Protein 2I0O (pdb70)

InterPro domains:
  IPR000222 PPM-type phosphatase, divalent cation binding [PS01032] (52-60)
  IPR001932 PPM-type phosphatase-like domain [PF00481] (24-104)
  IPR001932 PPM-type phosphatase-like domain [PF00481] (387-561)
  IPR001932 PPM-type phosphatase-like domain [PS51746] (23-577)
  IPR001932 PPM-type phosphatase-like domain [SM00332] (13-575)
  IPR001932 PPM-type phosphatase-like domain [cd00143] (385-577)
  IPR015655 Protein phosphatase 2C [PTHR13832] (20-574)
  IPR036457 PPM-type phosphatase-like domain superfamily [G3DSA:3.60.40.10] (1-154)
  IPR036457 PPM-type phosphatase-like domain superfamily [G3DSA:3.60.40.10] (328-578)
  IPR036457 PPM-type phosphatase-like domain superfamily [SSF81606] (3-108)
  IPR036457 PPM-type phosphatase-like domain superfamily [SSF81606] (387-578)

CATH classification: 3.60.40.10

Foldseek 3Di:
DCPPVVVDAAKDKDKDWDDDPWWIKIKIFMDGPPADQFKDKDWACPLDVQKTKIKIKGWQHFRLQRVVCRVPLSVQLCVDPVVVVVPNLVSVQCSLLVVLVCLPPPVNQVSSVVSRCVDRWLQQIWIWMWMWMGRNQKIKIWTFAAWWKWWCFQNFTDTQDDHDWCPDPVLVVLLVVQPWDADPVRAINPHHRIQETRGNCNQQPRPVDDQQSGSYHSRTDMDMDGDDDRTFKMKIWHPLQCVQDPRGRLSVLCVVAVVPPPGGNNVSLVVSNVVSPSIIMMMMGTD

B-factor: mean 28.48, std 9.43, range [5.89, 76.3]

Secondary structure (DSSP, 8-state):
--GGGTTPPPEEEEEEEEE-SSEEEEEEEEEESSSPP-EEEEEEEEEETTEEEEEEEE-SS-SHHHHHHHHHHHHHHHHSHHHHTT-HHHHHHHHHHHHHHHTTSHHHHHHHHHHH----TTTS-EEEEEEEEEETTEEEEEEESS-EEEEEETTEEEE------TTSHHHHHHHHHTT--B-TTS-BTTS-S-SB-EE-GGG---TTS-GGGSSSB-PPEEEEEE--TTEEEEEEE-HHHHTT--HHHHHHHHHHHHTSTT--HHHHHHHHHHHH--EEEEEEEE-

Organism: Anopheles gambiae (NCBI:txid7165)

Sequence (287 aa):
SLGAYLSEPLTTKDSSDESNEFLASGSSSMQGWRISQEDAHNCCILLNNFDDQCCSFFAVYDGHGGAEVAQYCSLHLPTTFLKTVEAYGRKEFEKALKEAFLGFDATLLQEKVIEEELKVLSGDAEPGKKDSGCTAVVALLHGKDLYVANAGDSRCVVCRNGKKALEMSFDHKKPEDTVEYQRIEKAGGRVTLDGRVNGGLNLLSRAIGDHGYKMNKSLPAEEQMISALPDIEEKITVGPEDEFMVLACDGIWNFMTSEQVVQFVQQERINKPGMKLSKKICEELFDHCLNMTAIIVQFKK

Structure (mmCIF, N/CA/C/O backbone):
data_2I0O
#
_entry.id   2I0O
#
_cell.length_a   64.109
_cell.length_b   84.572
_cell.length_c   108.279
_cell.angle_alpha   90.00
_cell.angle_beta   90.00
_cell.angle_gamma   90.00
#
_symmetry.space_group_name_H-M   'C 2 2 21'
#
loop_
_entity.id
_entity.type
_entity.pdbx_description
1 polymer 'Ser/Thr phosphatase'
2 non-polymer 'ZINC ION'
3 water water
#
loop_
_atom_site.group_PDB
_atom_site.id
_atom_site.type_symbol
_atom_site.label_atom_id
_atom_site.label_alt_id
_atom_site.label_comp_id
_atom_site.label_asym_id
_atom_site.label_entity_id
_atom_site.label_seq_id
_atom_site.pdbx_PDB_ins_code
_atom_site.Cartn_x
_atom_site.Cartn_y
_atom_site.Cartn_z
_atom_site.occupancy
_atom_site.B_iso_or_equiv
_atom_site.auth_seq_id
_atom_site.auth_comp_id
_atom_site.auth_asym_id
_atom_site.auth_atom_id
_atom_site.pdbx_PDB_model_num
ATOM 1 N N . SER A 1 1 ? -21.933 -60.481 16.507 1.00 30.49 0 SER A N 1
ATOM 2 C CA . SER A 1 1 ? -21.838 -59.342 15.626 1.00 25.81 0 SER A CA 1
ATOM 3 C C . SER A 1 1 ? -22.305 -58.052 16.265 1.00 28.16 0 SER A C 1
ATOM 4 O O . SER A 1 1 ? -23.444 -57.719 15.993 1.00 28.18 0 SER A O 1
ATOM 7 N N . LEU A 1 2 ? -21.522 -57.326 17.067 1.00 28.85 1 LEU A N 1
ATOM 8 C CA . LEU A 1 2 ? -21.992 -55.997 17.586 1.00 32.15 1 LEU A CA 1
ATOM 9 C C . LEU A 1 2 ? -21.241 -54.804 16.952 1.00 34.16 1 LEU A C 1
ATOM 10 O O . LEU A 1 2 ? -21.805 -53.707 16.787 1.00 35.00 1 LEU A O 1
ATOM 15 N N . GLY A 1 3 ? -19.960 -55.011 16.631 1.00 35.88 2 GLY A N 1
ATOM 16 C CA . GLY A 1 3 ? -19.105 -53.953 16.074 1.00 36.92 2 GLY A CA 1
ATOM 17 C C . GLY A 1 3 ? -19.135 -52.655 16.861 1.00 37.93 2 GLY A C 1
ATOM 18 O O . GLY A 1 3 ? -19.297 -52.644 18.087 1.00 38.49 2 GLY A O 1
ATOM 19 N N . ALA A 1 4 ? -19.007 -51.541 16.145 1.00 38.02 3 ALA A N 1
ATOM 20 C CA . ALA A 1 4 ? -18.934 -50.213 16.772 1.00 38.03 3 ALA A CA 1
ATOM 21 C C . ALA A 1 4 ? -20.230 -49.758 17.453 1.00 38.48 3 ALA A C 1
ATOM 22 O O . ALA A 1 4 ? -20.215 -48.787 18.241 1.00 37.77 3 ALA A O 1
ATOM 24 N N . TYR A 1 5 ? -21.340 -50.448 17.144 1.00 39.62 4 TYR A N 1
ATOM 25 C CA . TYR A 1 5 ? -22.665 -50.069 17.654 1.00 40.54 4 TYR A CA 1
ATOM 26 C C . TYR A 1 5 ? -22.665 -50.046 19.175 1.00 41.02 4 TYR A C 1
ATOM 27 O O . TYR A 1 5 ? -23.319 -49.207 19.820 1.00 40.62 4 TYR A O 1
ATOM 36 N N . LEU A 1 6 ? -21.930 -50.989 19.749 1.00 41.19 5 LEU A N 1
ATOM 37 C CA . LEU A 1 6 ? -21.924 -51.140 21.167 1.00 41.64 5 LEU A CA 1
ATOM 38 C C . LEU A 1 6 ? -21.529 -49.833 21.830 1.00 42.17 5 LEU A C 1
ATOM 39 O O . LEU A 1 6 ? -22.254 -49.357 22.691 1.00 43.52 5 LEU A O 1
ATOM 44 N N . SER A 1 7 ? -20.408 -49.245 21.417 1.00 43.06 6 SER A N 1
ATOM 45 C CA . SER A 1 7 ? -19.814 -48.088 22.106 1.00 43.37 6 SER A CA 1
ATOM 46 C C . SER A 1 7 ? -20.505 -46.760 21.815 1.00 43.09 6 SER A C 1
ATOM 47 O O . SER A 1 7 ? -20.206 -45.746 22.449 1.00 43.43 6 SER A O 1
ATOM 50 N N . GLU A 1 8 ? -21.408 -46.763 20.840 1.00 42.49 7 GLU A N 1
ATOM 51 C CA . GLU A 1 8 ? -22.080 -45.549 20.388 1.00 41.72 7 GLU A CA 1
ATOM 52 C C . GLU A 1 8 ? -23.108 -45.120 21.457 1.00 41.07 7 GLU A C 1
ATOM 53 O O . GLU A 1 8 ? -23.956 -45.924 21.841 1.00 41.23 7 GLU A O 1
ATOM 59 N N . PRO A 1 9 ? -23.021 -43.867 21.956 1.00 39.94 8 PRO A N 1
ATOM 60 C CA . PRO A 1 9 ? -23.976 -43.466 23.002 1.00 38.64 8 PRO A CA 1
ATOM 61 C C . PRO A 1 9 ? -25.400 -43.244 22.497 1.00 36.37 8 PRO A C 1
ATOM 62 O O . PRO A 1 9 ? -25.638 -43.147 21.279 1.00 36.72 8 PRO A O 1
ATOM 66 N N . LEU A 1 10 ? -26.336 -43.222 23.447 1.00 33.52 9 LEU A N 1
ATOM 67 C CA . LEU A 1 10 ? -27.734 -42.887 23.199 1.00 29.94 9 LEU A CA 1
ATOM 68 C C . LEU A 1 10 ? -27.818 -41.466 22.671 1.00 28.16 9 LEU A C 1
ATOM 69 O O . LEU A 1 10 ? -27.374 -40.510 23.322 1.00 26.11 9 LEU A O 1
ATOM 74 N N . THR A 1 11 ? -28.376 -41.320 21.478 1.00 26.50 10 THR A N 1
ATOM 75 C CA . THR A 1 11 ? -28.555 -39.976 20.945 1.00 25.58 10 THR A CA 1
ATOM 76 C C . THR A 1 11 ? -29.959 -39.793 20.434 1.00 25.51 10 THR A C 1
ATOM 77 O O . THR A 1 11 ? -30.720 -40.749 20.275 1.00 24.66 10 THR A O 1
ATOM 81 N N . THR A 1 12 ? -30.287 -38.541 20.138 1.00 25.51 11 THR A N 1
ATOM 82 C CA . THR A 1 12 ? -31.570 -38.235 19.535 1.00 26.94 11 THR A CA 1
ATOM 83 C C . THR A 1 12 ? -31.345 -37.142 18.507 1.00 25.88 11 THR A C 1
ATOM 84 O O . THR A 1 12 ? -30.371 -36.396 18.620 1.00 26.36 11 THR A O 1
ATOM 88 N N . LYS A 1 13 ? -32.209 -37.097 17.490 1.00 26.84 12 LYS A N 1
ATOM 89 C CA . LYS A 1 13 ? -32.089 -36.074 16.430 1.00 27.54 12 LYS A CA 1
ATOM 90 C C . LYS A 1 13 ? -33.276 -35.142 16.483 1.00 26.74 12 LYS A C 1
ATOM 91 O O . LYS A 1 13 ? -34.406 -35.574 16.368 1.00 25.79 12 LYS A O 1
ATOM 97 N N . ASP A 1 14 ? -32.981 -33.859 16.652 1.00 26.54 13 ASP A N 1
ATOM 98 C CA . ASP A 1 14 ? -34.002 -32.824 16.717 1.00 27.07 13 ASP A CA 1
ATOM 99 C C . ASP A 1 14 ? -34.012 -32.078 15.386 1.00 25.96 13 ASP A C 1
ATOM 100 O O . ASP A 1 14 ? -33.052 -31.368 15.087 1.00 25.67 13 ASP A O 1
ATOM 105 N N . SER A 1 15 ? -35.075 -32.270 14.594 1.00 25.89 14 SER A N 1
ATOM 106 C CA . SER A 1 15 ? -35.101 -31.803 13.208 1.00 25.69 14 SER A CA 1
ATOM 107 C C . SER A 1 15 ? -36.255 -30.860 12.926 1.00 26.06 14 SER A C 1
ATOM 108 O O . SER A 1 15 ? -37.313 -30.912 13.592 1.00 25.63 14 SER A O 1
ATOM 111 N N . SER A 1 16 ? -36.065 -30.013 11.922 1.00 25.90 15 SER A N 1
ATOM 112 C CA . SER A 1 16 ? -37.093 -29.043 11.557 1.00 27.35 15 SER A CA 1
ATOM 113 C C . SER A 1 16 ? -36.969 -28.673 10.091 1.00 27.08 15 SER A C 1
ATOM 114 O O . SER A 1 16 ? -35.876 -28.706 9.546 1.00 26.98 15 SER A O 1
ATOM 117 N N . ASP A 1 17 ? -38.095 -28.318 9.470 1.00 27.92 16 ASP A N 1
ATOM 118 C CA . ASP A 1 17 ? -38.142 -27.815 8.091 1.00 27.71 16 ASP A CA 1
ATOM 119 C C . ASP A 1 17 ? -39.079 -26.611 7.979 1.00 27.79 16 ASP A C 1
ATOM 120 O O . ASP A 1 17 ? -40.190 -26.620 8.541 1.00 28.11 16 ASP A O 1
ATOM 125 N N . GLU A 1 18 ? -38.648 -25.577 7.265 1.00 27.14 17 GLU A N 1
ATOM 126 C CA . GLU A 1 18 ? -39.511 -24.414 7.001 1.00 29.13 17 GLU A CA 1
ATOM 127 C C . GLU A 1 18 ? -39.245 -23.912 5.598 1.00 29.54 17 GLU A C 1
ATOM 128 O O . GLU A 1 18 ? -38.165 -24.163 5.040 1.00 30.06 17 GLU A O 1
ATOM 134 N N . SER A 1 19 ? -40.198 -23.158 5.055 1.00 28.75 18 SER A N 1
ATOM 135 C CA . SER A 1 19 ? -40.029 -22.512 3.755 1.00 28.72 18 SER A CA 1
ATOM 136 C C . SER A 1 19 ? -40.745 -21.174 3.689 1.00 28.92 18 SER A C 1
ATOM 137 O O . SER A 1 19 ? -41.722 -20.923 4.412 1.00 29.11 18 SER A O 1
ATOM 140 N N . ASN A 1 20 ? -40.247 -20.311 2.825 1.00 28.30 19 ASN A N 1
ATOM 141 C CA . ASN A 1 20 ? -41.030 -19.176 2.413 0.50 27.77 19 ASN A CA 1
ATOM 142 C C . ASN A 1 20 ? -41.092 -19.171 0.898 1.00 28.42 19 ASN A C 1
ATOM 143 O O . ASN A 1 20 ? -40.907 -20.221 0.259 1.00 29.49 19 ASN A O 1
ATOM 148 N N . GLU A 1 21 ? -41.390 -18.023 0.310 1.00 28.55 20 GLU A N 1
ATOM 149 C CA . GLU A 1 21 ? -41.521 -17.944 -1.123 1.00 28.68 20 GLU A CA 1
ATOM 150 C C . GLU A 1 21 ? -40.164 -17.891 -1.838 1.00 28.51 20 GLU A C 1
ATOM 151 O O . GLU A 1 21 ? -40.120 -18.080 -3.036 1.00 28.53 20 GLU A O 1
ATOM 157 N N . PHE A 1 22 ? -39.079 -17.654 -1.093 1.00 28.38 21 PHE A N 1
ATOM 158 C CA . PHE A 1 22 ? -37.722 -17.421 -1.628 1.00 28.68 21 PHE A CA 1
ATOM 159 C C . PHE A 1 22 ? -36.744 -18.562 -1.336 1.00 28.13 21 PHE A C 1
ATOM 160 O O . PHE A 1 22 ? -35.719 -18.692 -2.008 1.00 28.09 21 PHE A O 1
ATOM 168 N N . LEU A 1 23 ? -37.024 -19.357 -0.315 1.00 26.60 22 LEU A N 1
ATOM 169 C CA . LEU A 1 23 ? -36.100 -20.441 0.056 1.00 26.28 22 LEU A CA 1
ATOM 170 C C . LEU A 1 23 ? -36.792 -21.524 0.883 1.00 24.94 22 LEU A C 1
ATOM 171 O O . LEU A 1 23 ? -37.936 -21.334 1.347 1.00 23.79 22 LEU A O 1
ATOM 176 N N . ALA A 1 24 ? -36.114 -22.663 1.030 1.00 22.52 23 ALA A N 1
ATOM 177 C CA . ALA A 1 24 ? -36.560 -23.725 1.937 1.00 22.31 23 ALA A CA 1
ATOM 178 C C . ALA A 1 24 ? -35.368 -24.103 2.789 1.00 22.95 23 ALA A C 1
ATOM 179 O O . ALA A 1 24 ? -34.224 -24.048 2.324 1.00 23.44 23 ALA A O 1
ATOM 181 N N . SER A 1 25 ? -35.632 -24.457 4.046 1.00 22.94 24 SER A N 1
ATOM 182 C CA . SER A 1 25 ? -34.546 -24.860 4.926 1.00 23.97 24 SER A CA 1
ATOM 183 C C . SER A 1 25 ? -34.911 -26.106 5.701 1.00 24.39 24 SER A C 1
ATOM 184 O O . SER A 1 25 ? -36.083 -26.376 5.953 1.00 24.96 24 SER A O 1
ATOM 187 N N . GLY A 1 26 ? -33.887 -26.847 6.101 1.00 24.98 25 GLY A N 1
ATOM 188 C CA . GLY A 1 26 ? -34.048 -27.937 7.037 1.00 23.99 25 GLY A CA 1
ATOM 189 C C . GLY A 1 26 ? -32.826 -27.919 7.933 1.00 25.16 25 GLY A C 1
ATOM 190 O O . GLY A 1 26 ? -31.709 -27.528 7.509 1.00 25.06 25 GLY A O 1
ATOM 191 N N . SER A 1 27 ? -3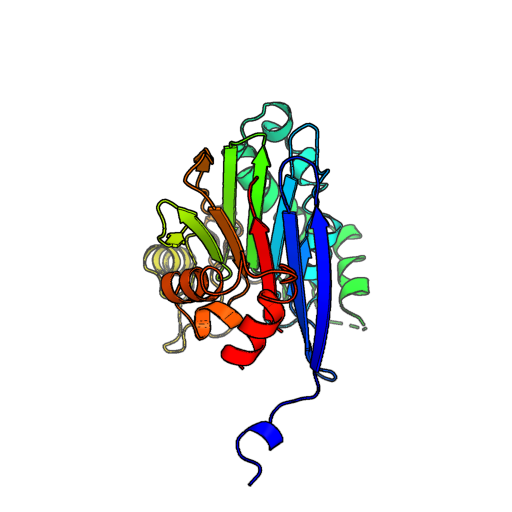3.028 -28.361 9.158 1.00 24.69 26 SER A N 1
ATOM 192 C CA . SER A 1 27 ? -31.938 -28.490 10.103 1.00 24.62 26 SER A CA 1
ATOM 193 C C . SER A 1 27 ? -32.092 -29.749 10.939 1.00 25.11 26 SER A C 1
ATOM 194 O O . SER A 1 27 ? -33.192 -30.276 11.081 1.00 25.10 26 SER A O 1
ATOM 197 N N . SER A 1 28 ? -30.974 -30.252 11.466 1.00 24.81 27 SER A N 1
ATOM 198 C CA . SER A 1 28 ? -31.045 -31.291 12.477 1.00 25.37 27 SER A CA 1
ATOM 199 C C . SER A 1 28 ? -29.913 -31.043 13.461 1.00 27.16 27 SER A C 1
ATOM 200 O O . SER A 1 28 ? -28.847 -30.516 13.100 1.00 26.16 27 SER A O 1
ATOM 203 N N . SER A 1 29 ? -30.171 -31.382 14.715 1.00 27.02 28 SER A N 1
ATOM 204 C CA . SER A 1 29 ? -29.101 -31.383 15.671 1.00 28.94 28 SER A CA 1
ATOM 205 C C . SER A 1 29 ? -29.221 -32.657 16.467 1.00 29.44 28 SER A C 1
ATOM 206 O O . SER A 1 29 ? -30.325 -33.065 16.863 1.00 29.27 28 SER A O 1
ATOM 209 N N . MET A 1 30 ? -28.081 -33.296 16.648 1.00 30.77 29 MET A N 1
ATOM 210 C CA . MET A 1 30 ? -27.994 -34.566 17.339 1.00 32.98 29 MET A CA 1
ATOM 211 C C . MET A 1 30 ? -27.338 -34.238 18.675 1.00 33.73 29 MET A C 1
ATOM 212 O O . MET A 1 30 ? -26.411 -33.422 18.729 1.00 34.28 29 MET A O 1
ATOM 217 N N . GLN A 1 31 ? -27.852 -34.812 19.755 1.00 34.93 30 GLN A N 1
ATOM 218 C CA . GLN A 1 31 ? -27.272 -34.634 21.080 1.00 37.62 30 GLN A CA 1
ATOM 219 C C . GLN A 1 31 ? -27.207 -36.023 21.732 1.00 37.66 30 GLN A C 1
ATOM 220 O O . GLN A 1 31 ? -28.099 -36.854 21.518 1.00 37.61 30 GLN A O 1
ATOM 226 N N . GLY A 1 32 ? -26.147 -36.270 22.503 1.00 38.59 31 GLY A N 1
ATOM 227 C CA . GLY A 1 32 ? -26.053 -37.491 23.317 1.00 39.77 31 GLY A CA 1
ATOM 228 C C . GLY A 1 32 ? -26.891 -37.350 24.581 1.00 40.77 31 GLY A C 1
ATOM 229 O O . GLY A 1 32 ? -27.061 -36.245 25.099 1.00 40.58 31 GLY A O 1
ATOM 230 N N . TRP A 1 33 ? -27.408 -38.472 25.081 1.00 42.17 32 TRP A N 1
ATOM 231 C CA . TRP A 1 33 ? -28.271 -38.471 26.271 1.00 43.46 32 TRP A CA 1
ATOM 232 C C . TRP A 1 33 ? -27.588 -38.048 27.576 1.00 44.31 32 TRP A C 1
ATOM 233 O O . TRP A 1 33 ? -28.226 -37.411 28.422 1.00 45.05 32 TRP A O 1
ATOM 244 N N . ARG A 1 34 ? -26.325 -38.410 27.775 1.00 44.99 33 ARG A N 1
ATOM 245 C CA . ARG A 1 34 ? -25.694 -38.044 29.047 1.00 46.12 33 ARG A CA 1
ATOM 246 C C . ARG A 1 34 ? -24.555 -37.030 28.980 1.00 46.44 33 ARG A C 1
ATOM 247 O O . ARG A 1 34 ? -24.140 -36.508 30.026 1.00 46.50 33 ARG A O 1
ATOM 255 N N . ILE A 1 35 ? -24.070 -36.727 27.773 1.00 46.53 34 ILE A N 1
ATOM 256 C CA . ILE A 1 35 ? -23.122 -35.621 27.622 1.00 46.64 34 ILE A CA 1
ATOM 257 C C . ILE A 1 35 ? -23.843 -34.350 27.185 1.00 46.17 34 ILE A C 1
ATOM 258 O O . ILE A 1 35 ? -24.755 -34.394 26.347 1.00 46.08 34 ILE A O 1
ATOM 263 N N . SER A 1 36 ? -23.439 -33.233 27.787 1.00 45.30 35 SER A N 1
ATOM 264 C CA . SER A 1 36 ? -24.093 -31.953 27.576 1.00 44.70 35 SER A CA 1
ATOM 265 C C . SER A 1 36 ? -24.053 -31.525 26.118 1.00 43.77 35 SER A C 1
ATOM 266 O O . SER A 1 36 ? -23.125 -31.855 25.377 1.00 43.46 35 SER A O 1
ATOM 269 N N . GLN A 1 37 ? -25.088 -30.781 25.734 1.00 42.53 36 GLN A N 1
ATOM 270 C CA . GLN A 1 37 ? -25.143 -30.079 24.487 1.00 40.96 36 GLN A CA 1
ATOM 271 C C . GLN A 1 37 ? -23.887 -29.206 24.421 1.00 38.23 36 GLN A C 1
ATOM 272 O O . GLN A 1 37 ? -23.285 -28.841 25.462 1.00 38.29 36 GLN A O 1
ATOM 278 N N . GLU A 1 38 ? -23.435 -28.946 23.209 1.00 33.37 37 GLU A N 1
ATOM 279 C CA . GLU A 1 38 ? -22.359 -28.003 23.011 1.00 30.91 37 GLU A CA 1
ATOM 280 C C . GLU A 1 38 ? -22.808 -27.030 21.939 1.00 27.60 37 GLU A C 1
ATOM 281 O O . GLU A 1 38 ? -22.384 -25.890 21.954 1.00 28.21 37 GLU A O 1
ATOM 287 N N . ASP A 1 39 ? -23.672 -27.483 21.028 1.00 24.95 38 ASP A N 1
ATOM 288 C CA . ASP A 1 39 ? -24.065 -26.653 19.876 1.00 25.00 38 ASP A CA 1
ATOM 289 C C . ASP A 1 39 ? -25.371 -25.868 20.071 1.00 22.77 38 ASP A C 1
ATOM 290 O O . ASP A 1 39 ? -26.250 -26.244 20.867 1.00 23.48 38 ASP A O 1
ATOM 295 N N . ALA A 1 40 ? -25.504 -24.784 19.309 1.00 22.51 39 ALA A N 1
ATOM 296 C CA . ALA A 1 40 ? -26.810 -24.154 19.113 1.00 21.85 39 ALA A CA 1
ATOM 297 C C . ALA A 1 40 ? -26.900 -23.671 17.677 1.00 22.04 39 ALA A C 1
ATOM 298 O O . ALA A 1 40 ? -25.916 -23.696 16.934 1.00 22.23 39 ALA A O 1
ATOM 300 N N . HIS A 1 41 ? -28.076 -23.268 17.250 1.00 21.93 40 HIS A N 1
ATOM 301 C CA . HIS A 1 41 ? -28.169 -22.681 15.921 1.00 22.42 40 HIS A CA 1
ATOM 302 C C . HIS A 1 41 ? -29.305 -21.681 15.814 1.00 22.44 40 HIS A C 1
ATOM 303 O O . HIS A 1 41 ? -30.165 -21.604 16.719 1.00 23.35 40 HIS A O 1
ATOM 310 N N . ASN A 1 42 ? -29.306 -20.932 14.713 1.00 22.07 41 ASN A N 1
ATOM 311 C CA . ASN A 1 42 ? -30.461 -20.108 14.316 1.00 23.60 41 ASN A CA 1
ATOM 312 C C . ASN A 1 42 ? -30.903 -20.446 12.910 1.00 23.57 41 ASN A C 1
ATOM 313 O O . ASN A 1 42 ? -30.100 -20.795 12.058 1.00 22.15 41 ASN A O 1
ATOM 318 N N . CYS A 1 43 ? -32.219 -20.325 12.697 1.00 25.31 42 CYS A N 1
ATOM 319 C CA A CYS A 1 43 ? -32.836 -20.458 11.378 0.50 26.14 42 CYS A CA 1
ATOM 320 C CA B CYS A 1 43 ? -32.792 -20.444 11.397 0.50 25.81 42 CYS A CA 1
ATOM 321 C C . CYS A 1 43 ? -33.984 -19.492 11.407 1.00 25.94 42 CYS A C 1
ATOM 322 O O . CYS A 1 43 ? -35.044 -19.821 11.946 1.00 26.71 42 CYS A O 1
ATOM 327 N N . ILE A 1 44 ? -33.778 -18.285 10.861 1.00 24.33 43 ILE A N 1
ATOM 328 C CA . ILE A 1 44 ? -34.765 -17.259 10.953 1.00 23.77 43 ILE A CA 1
ATOM 329 C C . ILE A 1 44 ? -35.065 -16.800 9.530 1.00 23.90 43 ILE A C 1
ATOM 330 O O . ILE A 1 44 ? -34.316 -15.997 8.959 1.00 24.33 43 ILE A O 1
ATOM 335 N N . LEU A 1 45 ? -36.142 -17.330 8.962 1.00 23.04 44 LEU A N 1
ATOM 336 C CA A LEU A 1 45 ? -36.527 -16.999 7.593 0.50 23.73 44 LEU A CA 1
ATOM 337 C CA B LEU A 1 45 ? -36.482 -17.004 7.592 0.50 23.66 44 LEU A CA 1
ATOM 338 C C . LEU A 1 45 ? -36.991 -15.555 7.437 1.00 24.28 44 LEU A C 1
ATOM 339 O O . LEU A 1 45 ? -36.689 -14.915 6.425 1.00 24.28 44 LEU A O 1
ATOM 348 N N . ASN A 1 46 ? -37.744 -15.069 8.436 1.00 24.67 45 ASN A N 1
ATOM 349 C CA A ASN A 1 46 ? -38.271 -13.712 8.493 0.50 24.76 45 ASN A CA 1
ATOM 350 C CA B ASN A 1 46 ? -38.250 -13.691 8.467 0.50 24.88 45 ASN A CA 1
ATOM 351 C C . ASN A 1 46 ? -37.412 -12.838 9.412 1.00 24.16 45 ASN A C 1
ATOM 352 O O . ASN A 1 46 ? -37.904 -12.252 10.370 1.00 24.71 45 ASN A O 1
ATOM 361 N N . PHE A 1 47 ? -36.122 -12.764 9.157 1.00 23.82 46 PHE A N 1
ATOM 362 C CA . PHE A 1 47 ? -35.269 -11.990 10.026 1.00 23.51 46 PHE A CA 1
ATOM 363 C C . PHE A 1 47 ? -35.523 -10.501 9.950 1.00 25.65 46 PHE A C 1
ATOM 364 O O . PHE A 1 47 ? -35.633 -9.834 10.989 1.00 25.18 46 PHE A O 1
ATOM 372 N N . ASP A 1 48 ? -35.591 -9.988 8.725 1.00 26.04 47 ASP A N 1
ATOM 373 C CA . ASP A 1 48 ? -35.935 -8.592 8.445 1.00 27.92 47 ASP A CA 1
ATOM 374 C C . ASP A 1 48 ? -36.620 -8.534 7.085 1.00 27.87 47 ASP A C 1
ATOM 375 O O . ASP A 1 48 ? -36.839 -9.573 6.442 1.00 28.39 47 ASP A O 1
ATOM 380 N N . ASP A 1 49 ? -36.967 -7.332 6.629 1.00 28.33 48 ASP A N 1
ATOM 381 C CA . ASP A 1 49 ? -37.522 -7.152 5.274 1.00 29.83 48 ASP A CA 1
ATOM 382 C C . ASP A 1 49 ? -36.509 -7.667 4.227 1.00 29.30 48 ASP A C 1
ATOM 383 O O . ASP A 1 49 ? -35.363 -7.201 4.195 1.00 29.74 48 ASP A O 1
ATOM 388 N N . GLN A 1 50 ? -36.904 -8.659 3.428 1.00 27.28 49 GLN A N 1
ATOM 389 C CA . GLN A 1 50 ? -36.041 -9.288 2.387 1.00 26.89 49 GLN A CA 1
ATOM 390 C C . GLN A 1 50 ? -34.808 -10.015 2.950 1.00 25.84 49 GLN A C 1
ATOM 391 O O . GLN A 1 50 ? -33.947 -10.426 2.168 1.00 26.59 49 GLN A O 1
ATOM 397 N N . CYS A 1 51 ? -34.761 -10.215 4.272 1.00 25.33 50 CYS A N 1
ATOM 398 C CA A CYS A 1 51 ? -33.572 -10.774 4.941 0.50 23.46 50 CYS A CA 1
ATOM 399 C CA B CYS A 1 51 ? -33.590 -10.762 4.941 0.50 24.31 50 CYS A CA 1
ATOM 400 C C . CYS A 1 51 ? -33.856 -12.090 5.686 1.00 23.73 50 CYS A C 1
ATOM 401 O O . CYS A 1 51 ? -34.912 -12.267 6.315 1.00 23.18 50 CYS A O 1
ATOM 406 N N . SER A 1 52 ? -32.920 -13.029 5.605 1.00 21.56 51 SER A N 1
ATOM 407 C CA . SER A 1 52 ? -32.984 -14.270 6.418 1.00 20.79 51 SER A CA 1
ATOM 408 C C . SER A 1 52 ? -31.669 -14.467 7.142 1.00 21.54 51 SER A C 1
ATOM 409 O O . SER A 1 52 ? -30.626 -14.000 6.674 1.00 21.20 51 SER A O 1
ATOM 412 N N . PHE A 1 53 ? -31.687 -15.227 8.241 1.00 20.59 52 PHE A N 1
ATOM 413 C CA . PHE A 1 53 ? -30.499 -15.360 9.085 1.00 21.35 52 PHE A CA 1
ATOM 414 C C . PHE A 1 53 ? -30.346 -16.814 9.518 1.00 21.34 52 PHE A C 1
ATOM 415 O O . PHE A 1 53 ? -31.289 -17.423 10.021 1.00 21.00 52 PHE A O 1
ATOM 423 N N . PHE A 1 54 ? -29.153 -17.368 9.289 1.00 20.82 53 PHE A N 1
ATOM 424 C CA . PHE A 1 54 ? -28.837 -18.751 9.676 1.00 20.69 53 PHE A CA 1
ATOM 425 C C . PHE A 1 54 ? -27.505 -18.797 10.368 1.00 21.06 53 PHE A C 1
ATOM 426 O O . PHE A 1 54 ? -26.610 -18.079 9.997 1.00 21.59 53 PHE A O 1
ATOM 434 N N . ALA A 1 55 ? -27.365 -19.694 11.346 1.00 19.88 54 ALA A N 1
ATOM 435 C CA . ALA A 1 55 ? -26.100 -19.702 12.111 1.00 19.49 54 ALA A CA 1
ATOM 436 C C . ALA A 1 55 ? -25.906 -21.005 12.825 1.00 21.06 54 ALA A C 1
ATOM 437 O O . ALA A 1 55 ? -26.876 -21.658 13.237 1.00 21.37 54 ALA A O 1
ATOM 439 N N . VAL A 1 56 ? -24.632 -21.360 12.994 1.00 20.42 55 VAL A N 1
ATOM 440 C CA . VAL A 1 56 ? -24.264 -22.515 13.842 1.00 21.29 55 VAL A CA 1
ATOM 441 C C . VAL A 1 56 ? -23.188 -22.076 14.850 1.00 20.36 55 VAL A C 1
ATOM 442 O O . VAL A 1 56 ? -22.192 -21.478 14.472 1.00 20.80 55 VAL A O 1
ATOM 446 N N . TYR A 1 57 ? -23.423 -22.398 16.116 1.00 22.50 56 TYR A N 1
ATOM 447 C CA . TYR A 1 57 ? -22.511 -22.062 17.228 1.00 20.92 56 TYR A CA 1
ATOM 448 C C . TYR A 1 57 ? -22.073 -23.344 17.911 1.00 21.20 56 TYR A C 1
ATOM 449 O O . TYR A 1 57 ? -22.884 -24.275 18.154 1.00 21.02 56 TYR A O 1
ATOM 458 N N . ASP A 1 58 ? -20.807 -23.395 18.289 1.00 20.37 57 ASP A N 1
ATOM 459 C CA . ASP A 1 58 ? -20.293 -24.644 18.771 1.00 21.00 57 ASP A CA 1
ATOM 460 C C . ASP A 1 58 ? -19.470 -24.373 20.019 1.00 20.77 57 ASP A C 1
ATOM 461 O O . ASP A 1 58 ? -18.355 -23.855 19.957 1.00 20.04 57 ASP A O 1
ATOM 466 N N . GLY A 1 59 ? -20.045 -24.709 21.176 1.00 21.55 58 GLY A N 1
ATOM 467 C CA . GLY A 1 59 ? -19.372 -24.437 22.464 1.00 20.85 58 GLY A CA 1
ATOM 468 C C . GLY A 1 59 ? -18.068 -25.165 22.822 1.00 22.44 58 GLY A C 1
ATOM 469 O O . GLY A 1 59 ? -17.388 -24.742 23.734 1.00 22.42 58 GLY A O 1
ATOM 470 N N . HIS A 1 60 ? -17.714 -26.265 22.129 1.00 21.72 59 HIS A N 1
ATOM 471 C CA . HIS A 1 60 ? -16.466 -26.973 22.385 1.00 23.95 59 HIS A CA 1
ATOM 472 C C . HIS A 1 60 ? -16.314 -27.257 23.870 1.00 25.08 59 HIS A C 1
ATOM 473 O O . HIS A 1 60 ? -15.284 -26.958 24.490 1.00 23.81 59 HIS A O 1
ATOM 480 N N . GLY A 1 61 ? -17.369 -27.826 24.435 1.00 26.36 60 GLY A N 1
ATOM 481 C CA . GLY A 1 61 ? -17.442 -28.010 25.896 1.00 28.16 60 GLY A CA 1
ATOM 482 C C . GLY A 1 61 ? -18.768 -27.439 26.337 1.00 28.61 60 GLY A C 1
ATOM 483 O O . GLY A 1 61 ? -19.807 -27.868 25.834 1.00 32.13 60 GLY A O 1
ATOM 484 N N . GLY A 1 62 ? -18.751 -26.475 27.249 1.00 28.82 61 GLY A N 1
ATOM 485 C CA . GLY A 1 62 ? -19.981 -25.898 27.791 1.00 27.27 61 GLY A CA 1
ATOM 486 C C . GLY A 1 62 ? -20.907 -25.303 26.750 1.00 26.22 61 GLY A C 1
ATOM 487 O O . GLY A 1 62 ? -20.455 -24.805 25.712 1.00 27.95 61 GLY A O 1
ATOM 488 N N . ALA A 1 63 ? -22.216 -25.348 27.002 1.00 24.92 62 ALA A N 1
ATOM 489 C CA . ALA A 1 63 ? -23.149 -24.823 25.995 1.00 23.72 62 ALA A CA 1
ATOM 490 C C . ALA A 1 63 ? -23.575 -23.386 26.157 1.00 21.19 62 ALA A C 1
ATOM 491 O O . ALA A 1 63 ? -24.165 -22.868 25.234 1.00 22.23 62 ALA A O 1
ATOM 493 N N . GLU A 1 64 ? -23.270 -22.724 27.282 1.00 19.25 63 GLU A N 1
ATOM 494 C CA . GLU A 1 64 ? -23.942 -21.463 27.599 1.00 19.27 63 GLU A CA 1
ATOM 495 C C . GLU A 1 64 ? -23.682 -20.344 26.612 1.00 18.88 63 GLU A C 1
ATOM 496 O O . GLU A 1 64 ? -24.603 -19.581 26.295 1.00 19.74 63 GLU A O 1
ATOM 502 N N . VAL A 1 65 ? -22.450 -20.215 26.129 1.00 17.84 64 VAL A N 1
ATOM 503 C CA . VAL A 1 65 ? -22.196 -19.069 25.179 1.00 19.82 64 VAL A CA 1
ATOM 504 C C . VAL A 1 65 ? -22.829 -19.377 23.828 1.00 19.79 64 VAL A C 1
ATOM 505 O O . VAL A 1 65 ? -23.392 -18.470 23.173 1.00 20.45 64 VAL A O 1
ATOM 509 N N . ALA A 1 66 ? -22.726 -20.640 23.389 1.00 19.36 65 ALA A N 1
ATOM 510 C CA . ALA A 1 66 ? -23.481 -21.057 22.191 1.00 20.13 65 ALA A CA 1
ATOM 511 C C . ALA A 1 66 ? -24.972 -20.735 22.281 1.00 20.51 65 ALA A C 1
ATOM 512 O O . ALA A 1 66 ? -25.539 -20.145 21.352 1.00 20.20 65 ALA A O 1
ATOM 514 N N . GLN A 1 67 ? -25.578 -21.181 23.364 1.00 20.24 66 GLN A N 1
ATOM 515 C CA . GLN A 1 67 ? -27.003 -20.912 23.603 1.00 20.96 66 GLN A CA 1
ATOM 516 C C . GLN A 1 67 ? -27.233 -19.381 23.580 1.00 19.82 66 GLN A C 1
ATOM 517 O O . GLN A 1 67 ? -28.169 -18.888 22.912 1.00 20.17 66 GLN A O 1
ATOM 523 N N . TYR A 1 68 ? -26.409 -18.630 24.319 1.00 20.12 67 TYR A N 1
ATOM 524 C CA . TYR A 1 68 ? -26.627 -17.192 24.466 1.00 21.08 67 TYR A CA 1
ATOM 525 C C . TYR A 1 68 ? -26.566 -16.495 23.088 1.00 20.84 67 TYR A C 1
ATOM 526 O O . TYR A 1 68 ? -27.331 -15.565 22.809 1.00 21.01 67 TYR A O 1
ATOM 535 N N . CYS A 1 69 ? -25.620 -16.942 22.235 1.00 21.05 68 CYS A N 1
ATOM 536 C CA . CYS A 1 69 ? -25.555 -16.456 20.855 1.00 21.49 68 CYS A CA 1
ATOM 537 C C . CYS A 1 69 ? -26.862 -16.694 20.108 1.00 21.26 68 CYS A C 1
ATOM 538 O O . CYS A 1 69 ? -27.399 -15.781 19.477 1.00 21.27 68 CYS A O 1
ATOM 541 N N . SER A 1 70 ? -27.389 -17.906 20.175 1.00 20.73 69 SER A N 1
ATOM 542 C CA . SER A 1 70 ? -28.648 -18.203 19.459 1.00 21.27 69 SER A CA 1
ATOM 543 C C . SER A 1 70 ? -29.821 -17.336 19.972 1.00 21.26 69 SER A C 1
ATOM 544 O O . SER A 1 70 ? -30.708 -16.971 19.191 1.00 20.03 69 SER A O 1
ATOM 547 N N . LEU A 1 71 ? -29.785 -17.008 21.272 1.00 20.62 70 LEU A N 1
ATOM 548 C CA . LEU A 1 71 ? -30.847 -16.204 21.962 1.00 22.50 70 LEU A CA 1
ATOM 549 C C . LEU A 1 71 ? -30.752 -14.687 21.708 1.00 22.88 70 LEU A C 1
ATOM 550 O O . LEU A 1 71 ? -31.774 -14.023 21.552 1.00 22.70 70 LEU A O 1
ATOM 555 N N . HIS A 1 72 ? -29.530 -14.160 21.570 1.00 22.20 71 HIS A N 1
ATOM 556 C CA . HIS A 1 72 ? -29.299 -12.715 21.522 1.00 22.70 71 HIS A CA 1
ATOM 557 C C . HIS A 1 72 ? -28.508 -12.127 20.334 1.00 22.63 71 HIS A C 1
ATOM 558 O O . HIS A 1 72 ? -28.611 -10.907 20.083 1.00 23.44 71 HIS A O 1
ATOM 565 N N . LEU A 1 73 ? -27.721 -12.954 19.652 1.00 23.10 72 LEU A N 1
ATOM 566 C CA . LEU A 1 73 ? -26.839 -12.421 18.590 1.00 23.30 72 LEU A CA 1
ATOM 567 C C . LEU A 1 73 ? -27.644 -11.849 17.414 1.00 23.20 72 LEU A C 1
ATOM 568 O O . LEU A 1 73 ? -27.327 -10.737 16.985 1.00 23.54 72 LEU A O 1
ATOM 573 N N . PRO A 1 74 ? -28.672 -12.602 16.901 1.00 23.46 73 PRO A N 1
ATOM 574 C CA . PRO A 1 74 ? -29.442 -12.043 15.741 1.00 23.14 73 PRO A CA 1
ATOM 575 C C . PRO A 1 74 ? -30.044 -10.688 16.082 1.00 22.60 73 PRO A C 1
ATOM 576 O O . PRO A 1 74 ? -29.901 -9.690 15.312 1.00 22.06 73 PRO A O 1
ATOM 580 N N . THR A 1 75 ? -30.652 -10.592 17.266 1.00 22.97 74 THR A N 1
ATOM 581 C CA A THR A 1 75 ? -31.236 -9.291 17.643 0.50 23.94 74 THR A CA 1
ATOM 582 C CA B THR A 1 75 ? -31.221 -9.319 17.722 0.50 23.20 74 THR A CA 1
ATOM 583 C C . THR A 1 75 ? -30.163 -8.208 17.846 1.00 23.68 74 THR A C 1
ATOM 584 O O . THR A 1 75 ? -30.375 -7.073 17.413 1.00 24.27 74 THR A O 1
ATOM 591 N N . PHE A 1 76 ? -28.988 -8.563 18.380 1.00 22.92 75 PHE A N 1
ATOM 592 C CA . PHE A 1 76 ? -27.903 -7.581 18.534 1.00 23.47 75 PHE A CA 1
ATOM 593 C C . PHE A 1 76 ? -27.451 -7.063 17.170 1.00 23.33 75 PHE A C 1
ATOM 594 O O . PHE A 1 76 ? -27.107 -5.885 17.032 1.00 23.30 75 PHE A O 1
ATOM 602 N N . LEU A 1 77 ? -27.423 -7.948 16.170 1.00 20.92 76 LEU A N 1
ATOM 603 C CA . LEU A 1 77 ? -26.925 -7.546 14.858 1.00 22.79 76 LEU A CA 1
ATOM 604 C C . LEU A 1 77 ? -27.737 -6.377 14.297 1.00 22.30 76 LEU A C 1
ATOM 605 O O . LEU A 1 77 ? -27.173 -5.474 13.682 1.00 22.26 76 LEU A O 1
ATOM 610 N N . LYS A 1 78 ? -29.050 -6.414 14.500 1.00 23.62 77 LYS A N 1
ATOM 611 C CA . LYS A 1 78 ? -29.947 -5.356 14.009 1.00 25.20 77 LYS A CA 1
ATOM 612 C C . LYS A 1 78 ? -29.708 -3.971 14.627 1.00 24.87 77 LYS A C 1
ATOM 613 O O . LYS A 1 78 ? -30.137 -2.932 14.065 1.00 25.74 77 LYS A O 1
ATOM 619 N N . THR A 1 79 ? -29.027 -3.948 15.766 1.00 24.50 78 THR A N 1
ATOM 620 C CA . THR A 1 79 ? -28.793 -2.700 16.492 1.00 24.70 78 THR A CA 1
ATOM 621 C C . THR A 1 79 ? -27.509 -1.971 16.086 1.00 23.37 78 THR A C 1
ATOM 622 O O . THR A 1 79 ? -27.345 -0.793 16.443 1.00 22.76 78 THR A O 1
ATOM 626 N N . VAL A 1 80 ? -26.595 -2.631 15.372 1.00 22.31 79 VAL A N 1
ATOM 627 C CA . VAL A 1 80 ? -25.290 -2.028 15.099 1.00 23.61 79 VAL A CA 1
ATOM 628 C C . VAL A 1 80 ? -25.469 -0.963 14.013 1.00 24.46 79 VAL A C 1
ATOM 629 O O . VAL A 1 80 ? -26.338 -1.115 13.155 1.00 24.27 79 VAL A O 1
ATOM 633 N N . GLU A 1 81 ? -24.645 0.085 14.068 1.00 25.83 80 GLU A N 1
ATOM 634 C CA . GLU A 1 81 ? -24.789 1.258 13.198 1.00 26.71 80 GLU A CA 1
ATOM 635 C C . GLU A 1 81 ? -24.789 0.892 11.702 1.00 26.60 80 GLU A C 1
ATOM 636 O O . GLU A 1 81 ? -25.644 1.362 10.944 1.00 26.67 80 GLU A O 1
ATOM 642 N N . ALA A 1 82 ? -23.858 0.032 11.301 1.00 25.84 81 ALA A N 1
ATOM 643 C CA . ALA A 1 82 ? -23.669 -0.306 9.887 1.00 25.64 81 ALA A CA 1
ATOM 644 C C . ALA A 1 82 ? -24.833 -1.125 9.352 1.00 24.79 81 ALA A C 1
ATOM 645 O O . ALA A 1 82 ? -25.009 -1.238 8.141 1.00 23.92 81 ALA A O 1
ATOM 647 N N . TYR A 1 83 ? -25.598 -1.741 10.251 1.00 24.68 82 TYR A N 1
ATOM 648 C CA . TYR A 1 83 ? -26.706 -2.595 9.810 1.00 24.99 82 TYR A CA 1
ATOM 649 C C . TYR A 1 83 ? -27.831 -1.764 9.174 1.00 25.18 82 TYR A C 1
ATOM 650 O O . TYR A 1 83 ? -28.281 -2.094 8.091 1.00 25.49 82 TYR A O 1
ATOM 659 N N . GLY A 1 84 ? -28.248 -0.672 9.829 1.00 25.31 83 GLY A N 1
ATOM 660 C CA . GLY A 1 84 ? -29.293 0.227 9.271 1.00 25.91 83 GLY A CA 1
ATOM 661 C C . GLY A 1 84 ? -28.842 0.933 8.006 1.00 25.49 83 GLY A C 1
ATOM 662 O O . GLY A 1 84 ? -29.654 1.465 7.230 1.00 27.28 83 GLY A O 1
ATOM 663 N N . ARG A 1 85 ? -27.529 0.939 7.793 1.00 25.17 84 ARG A N 1
ATOM 664 C CA . ARG A 1 85 ? -26.899 1.616 6.661 1.00 24.37 84 ARG A CA 1
ATOM 665 C C . ARG A 1 85 ? -26.707 0.638 5.496 1.00 24.43 84 ARG A C 1
ATOM 666 O O . ARG A 1 85 ? -26.298 1.019 4.379 1.00 24.51 84 ARG A O 1
ATOM 674 N N . LYS A 1 86 ? -27.036 -0.609 5.776 1.00 24.05 85 LYS A N 1
ATOM 675 C CA . LYS A 1 86 ? -26.917 -1.708 4.819 1.00 24.18 85 LYS A CA 1
ATOM 676 C C . LYS A 1 86 ? -25.480 -1.966 4.361 1.00 24.11 85 LYS A C 1
ATOM 677 O O . LYS A 1 86 ? -25.253 -2.468 3.270 1.00 24.35 85 LYS A O 1
ATOM 683 N N . GLU A 1 87 ? -24.512 -1.682 5.235 1.00 23.29 86 GLU A N 1
ATOM 684 C CA . GLU A 1 87 ? -23.143 -2.114 5.007 1.00 23.63 86 GLU A CA 1
ATOM 685 C C . GLU A 1 87 ? -22.949 -3.402 5.794 1.00 22.88 86 GLU A C 1
ATOM 686 O O . GLU A 1 87 ? -22.461 -3.3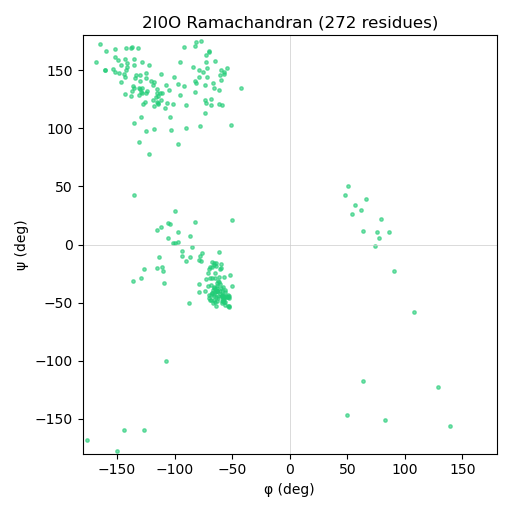85 6.957 1.00 21.36 86 GLU A O 1
ATOM 692 N N . PHE A 1 88 ? -23.310 -4.531 5.164 1.00 22.15 87 PHE A N 1
ATOM 693 C CA . PHE A 1 88 ? -23.438 -5.810 5.903 1.00 21.94 87 PHE A CA 1
ATOM 694 C C . PHE A 1 88 ? -22.153 -6.462 6.328 1.00 21.65 87 PHE A C 1
ATOM 695 O O . PHE A 1 88 ? -22.120 -7.114 7.367 1.00 20.06 87 PHE A O 1
ATOM 703 N N . GLU A 1 89 ? -21.084 -6.258 5.570 1.00 21.20 88 GLU A N 1
ATOM 704 C CA . GLU A 1 89 ? -19.778 -6.816 5.975 1.00 20.66 88 GLU A CA 1
ATOM 705 C C . GLU A 1 89 ? -19.314 -6.100 7.256 1.00 20.41 88 GLU A C 1
ATOM 706 O O . GLU A 1 89 ? -18.973 -6.729 8.256 1.00 21.62 88 GLU A O 1
ATOM 712 N N . LYS A 1 90 ? -19.339 -4.772 7.225 1.00 19.78 89 LYS A N 1
ATOM 713 C CA . LYS A 1 90 ? -19.025 -3.994 8.419 1.00 19.92 89 LYS A CA 1
ATOM 714 C C . LYS A 1 90 ? -19.943 -4.314 9.590 1.00 20.76 89 LYS A C 1
ATOM 715 O O . LYS A 1 90 ? -19.466 -4.463 10.715 1.00 20.24 89 LYS A O 1
ATOM 721 N N . ALA A 1 91 ? -21.254 -4.416 9.340 1.00 19.59 90 ALA A N 1
ATOM 722 C CA . ALA A 1 91 ? -22.231 -4.763 10.388 1.00 19.90 90 ALA A CA 1
ATOM 723 C C . ALA A 1 91 ? -21.907 -6.126 11.050 1.00 19.06 90 ALA A C 1
ATOM 724 O O . ALA A 1 91 ? -22.016 -6.289 12.270 1.00 19.89 90 ALA A O 1
ATOM 726 N N . LEU A 1 92 ? -21.550 -7.122 10.234 1.00 19.18 91 LEU A N 1
ATOM 727 C CA . LEU A 1 92 ? -21.272 -8.427 10.801 1.00 19.02 91 LEU A CA 1
ATOM 728 C C . LEU A 1 92 ? -20.027 -8.347 11.724 1.00 20.48 91 LEU A C 1
ATOM 729 O O . LEU A 1 92 ? -19.981 -8.971 12.794 1.00 21.25 91 LEU A O 1
ATOM 734 N N . LYS A 1 93 ? -19.020 -7.603 11.296 1.00 20.43 92 LYS A N 1
ATOM 735 C CA . LYS A 1 93 ? -17.790 -7.469 12.094 1.00 21.27 92 LYS A CA 1
ATOM 736 C C . LYS A 1 93 ? -18.139 -6.746 13.396 1.00 21.65 92 LYS A C 1
ATOM 737 O O . LYS A 1 93 ? -17.800 -7.209 14.502 1.00 22.01 92 LYS A O 1
ATOM 743 N N . GLU A 1 94 ? -18.849 -5.623 13.272 1.00 20.39 93 GLU A N 1
ATOM 744 C CA . GLU A 1 94 ? -19.302 -4.853 14.462 1.00 21.59 93 GLU A CA 1
ATOM 745 C C . GLU A 1 94 ? -20.130 -5.704 15.430 1.00 22.40 93 GLU A C 1
ATOM 746 O O . GLU A 1 94 ? -19.999 -5.584 16.652 1.00 22.29 93 GLU A O 1
ATOM 752 N N . ALA A 1 95 ? -20.978 -6.571 14.884 1.00 21.33 94 ALA A N 1
ATOM 753 C CA . ALA A 1 95 ? -21.862 -7.397 15.705 1.00 21.76 94 ALA A CA 1
ATOM 754 C C . ALA A 1 95 ? -21.020 -8.444 16.451 1.00 22.04 94 ALA A C 1
ATOM 755 O O . ALA A 1 95 ? -21.198 -8.653 17.666 1.00 21.48 94 ALA A O 1
ATOM 757 N N . PHE A 1 96 ? -20.096 -9.119 15.758 1.00 20.57 95 PHE A N 1
ATOM 758 C CA . PHE A 1 96 ? -19.361 -10.169 16.484 1.00 21.09 95 PHE A CA 1
ATOM 759 C C . PHE A 1 96 ? -18.540 -9.501 17.629 1.00 21.48 95 PHE A C 1
ATOM 760 O O . PHE A 1 96 ? -18.494 -10.036 18.772 1.00 20.45 95 PHE A O 1
ATOM 768 N N . LEU A 1 97 ? -17.813 -8.429 17.292 1.00 19.72 96 LEU A N 1
ATOM 769 C CA . LEU A 1 97 ? -16.935 -7.780 18.296 1.00 21.45 96 LEU A CA 1
ATOM 770 C C . LEU A 1 97 ? -17.768 -7.125 19.401 1.00 21.50 96 LEU A C 1
ATOM 771 O O . LEU A 1 97 ? -17.440 -7.251 20.571 1.00 20.76 96 LEU A O 1
ATOM 776 N N . GLY A 1 98 ? -18.870 -6.455 19.025 1.00 21.13 97 GLY A N 1
ATOM 777 C CA . GLY A 1 98 ? -19.708 -5.768 20.025 1.00 19.75 97 GLY A CA 1
ATOM 778 C C . GLY A 1 98 ? -20.379 -6.745 21.000 1.00 19.55 97 GLY A C 1
ATOM 779 O O . GLY A 1 98 ? -20.419 -6.556 22.199 1.00 20.67 97 GLY A O 1
ATOM 780 N N . PHE A 1 99 ? -20.876 -7.840 20.438 1.00 19.94 98 PHE A N 1
ATOM 781 C CA . PHE A 1 99 ? -21.574 -8.852 21.201 1.00 21.16 98 PHE A CA 1
ATOM 782 C C . PHE A 1 99 ? -20.589 -9.540 22.131 1.00 20.54 98 PHE A C 1
ATOM 783 O O . PHE A 1 99 ? -20.893 -9.776 23.281 1.00 21.66 98 PHE A O 1
ATOM 791 N N . ASP A 1 100 ? -19.390 -9.828 21.621 1.00 21.55 99 ASP A N 1
ATOM 792 C CA . ASP A 1 100 ? -18.335 -10.373 22.464 1.00 19.55 99 ASP A CA 1
ATOM 793 C C . ASP A 1 100 ? -18.092 -9.515 23.707 1.00 20.21 99 ASP A C 1
ATOM 794 O O . ASP A 1 100 ? -17.971 -10.026 24.806 1.00 19.35 99 ASP A O 1
ATOM 799 N N . ALA A 1 101 ? -18.048 -8.200 23.516 1.00 20.51 100 ALA A N 1
ATOM 800 C CA . ALA A 1 101 ? -17.785 -7.267 24.622 1.00 20.27 100 ALA A CA 1
ATOM 801 C C . ALA A 1 101 ? -18.877 -7.330 25.692 1.00 19.69 100 ALA A C 1
ATOM 802 O O . ALA A 1 101 ? -18.568 -7.159 26.878 1.00 21.96 100 ALA A O 1
ATOM 804 N N . THR A 1 102 ? -20.137 -7.600 25.268 1.00 20.40 101 THR A N 1
ATOM 805 C CA . THR A 1 102 ? -21.261 -7.684 26.230 1.00 20.59 101 THR A CA 1
ATOM 806 C C . THR A 1 102 ? -21.106 -8.839 27.177 1.00 20.30 101 THR A C 1
ATOM 807 O O . THR A 1 102 ? -21.656 -8.796 28.282 1.00 21.64 101 THR A O 1
ATOM 811 N N . LEU A 1 103 ? -20.358 -9.855 26.769 1.00 19.59 102 LEU A N 1
ATOM 812 C CA . LEU A 1 103 ? -20.194 -11.018 27.658 1.00 19.87 102 LEU A CA 1
ATOM 813 C C . LEU A 1 103 ? -19.480 -10.769 28.996 1.00 21.42 102 LEU A C 1
ATOM 814 O O . LEU A 1 103 ? -19.623 -11.567 29.930 1.00 21.73 102 LEU A O 1
ATOM 819 N N . LEU A 1 104 ? -18.781 -9.630 29.099 1.00 20.93 103 LEU A N 1
ATOM 820 C CA . LEU A 1 104 ? -18.111 -9.177 30.323 1.00 21.80 103 LEU A CA 1
ATOM 821 C C . LEU A 1 104 ? -19.034 -8.365 31.259 1.00 21.96 103 LEU A C 1
ATOM 822 O O . LEU A 1 104 ? -18.646 -8.063 32.396 1.00 23.83 103 LEU A O 1
ATOM 827 N N . GLN A 1 105 ? -20.223 -7.990 30.769 1.00 21.85 104 GLN A N 1
ATOM 828 C CA . GLN A 1 105 ? -21.182 -7.218 31.577 1.00 23.76 104 GLN A CA 1
ATOM 829 C C . GLN A 1 105 ? -21.833 -8.104 32.634 1.00 23.76 104 GLN A C 1
ATOM 830 O O . GLN A 1 105 ? -22.252 -9.218 32.338 1.00 23.39 104 GLN A O 1
ATOM 836 N N . GLU A 1 106 ? -21.954 -7.572 33.843 1.00 23.42 105 GLU A N 1
ATOM 837 C CA . GLU A 1 106 ? -22.543 -8.344 34.970 1.00 24.96 105 GLU A CA 1
ATOM 838 C C . GLU A 1 106 ? -23.934 -8.935 34.659 1.00 23.88 105 GLU A C 1
ATOM 839 O O . GLU A 1 106 ? -24.199 -10.093 34.955 1.00 24.55 105 GLU A O 1
ATOM 845 N N . LYS A 1 107 ? -24.813 -8.143 34.061 1.00 23.72 106 LYS A N 1
ATOM 846 C CA . LYS A 1 107 ? -26.179 -8.588 33.790 1.00 24.36 106 LYS A CA 1
ATOM 847 C C . LYS A 1 107 ? -26.196 -9.724 32.772 1.00 23.70 106 LYS A C 1
ATOM 848 O O . LYS A 1 107 ? -27.013 -10.665 32.878 1.00 22.53 106 LYS A O 1
ATOM 854 N N . VAL A 1 108 ? -25.297 -9.635 31.783 1.00 21.59 107 VAL A N 1
ATOM 855 C CA . VAL A 1 108 ? -25.160 -10.705 30.777 1.00 20.38 107 VAL A CA 1
ATOM 856 C C . VAL A 1 108 ? -24.652 -12.001 31.419 1.00 21.09 107 VAL A C 1
ATOM 857 O O . VAL A 1 108 ? -25.166 -13.100 31.138 1.00 22.37 107 VAL A O 1
ATOM 861 N N . ILE A 1 109 ? -23.647 -11.866 32.279 1.00 20.12 108 ILE A N 1
ATOM 862 C CA . ILE A 1 109 ? -23.052 -13.012 32.973 1.00 19.64 108 ILE A CA 1
ATOM 863 C C . ILE A 1 109 ? -24.148 -13.718 33.817 1.00 19.28 108 ILE A C 1
ATOM 864 O O . ILE A 1 109 ? -24.180 -14.966 33.891 1.00 19.62 108 ILE A O 1
ATOM 869 N N . GLU A 1 110 ? -25.060 -12.976 34.431 1.00 20.26 109 GLU A N 1
ATOM 870 C CA A GLU A 1 110 ? -26.189 -13.569 35.215 0.50 20.39 109 GLU A CA 1
ATOM 871 C CA B GLU A 1 110 ? -26.088 -13.664 35.233 0.50 19.99 109 GLU A CA 1
ATOM 872 C C . GLU A 1 110 ? -26.973 -14.533 34.312 1.00 19.99 109 GLU A C 1
ATOM 873 O O . GLU A 1 110 ? -27.340 -15.651 34.689 1.00 20.17 109 GLU A O 1
ATOM 884 N N . GLU A 1 111 ? -27.243 -14.093 33.086 1.00 19.52 110 GLU A N 1
ATOM 885 C CA . GLU A 1 111 ? -27.978 -14.980 32.171 1.00 18.89 110 GLU A CA 1
ATOM 886 C C . GLU A 1 111 ? -27.114 -16.166 31.716 1.00 18.93 110 GLU A C 1
ATOM 887 O O . GLU A 1 111 ? -27.632 -17.268 31.538 1.00 18.51 110 GLU A O 1
ATOM 893 N N . LEU A 1 112 ? -25.812 -15.961 31.522 1.00 19.12 111 LEU A N 1
ATOM 894 C CA . LEU A 1 112 ? -24.928 -17.055 31.097 1.00 19.57 111 LEU A CA 1
ATOM 895 C C . LEU A 1 112 ? -24.927 -18.125 32.207 1.00 19.21 111 LEU A C 1
ATOM 896 O O . LEU A 1 112 ? -24.897 -19.332 31.942 1.00 20.75 111 LEU A O 1
ATOM 901 N N . LYS A 1 113 ? -24.912 -17.655 33.442 1.00 19.28 112 LYS A N 1
ATOM 902 C CA . LYS A 1 113 ? -24.938 -18.571 34.614 1.00 19.33 112 LYS A CA 1
ATOM 903 C C . LYS A 1 113 ? -26.191 -19.468 34.581 1.00 19.88 112 LYS A C 1
ATOM 904 O O . LYS A 1 113 ? -26.126 -20.692 34.771 1.00 19.50 112 LYS A O 1
ATOM 910 N N . VAL A 1 114 ? -27.351 -18.876 34.296 1.00 19.38 113 VAL A N 1
ATOM 911 C CA . VAL A 1 114 ? -28.581 -19.663 34.219 1.00 19.17 113 VAL A CA 1
ATOM 912 C C . VAL A 1 114 ? -28.473 -20.689 33.080 1.00 20.11 113 VAL A C 1
ATOM 913 O O . VAL A 1 114 ? -28.900 -21.847 33.239 1.00 19.75 113 VAL A O 1
ATOM 917 N N . LEU A 1 115 ? -27.892 -20.260 31.958 1.00 19.71 114 LEU A N 1
ATOM 918 C CA . LEU A 1 115 ? -27.763 -21.133 30.772 1.00 22.16 114 LEU A CA 1
ATOM 919 C C . LEU A 1 115 ? -26.792 -22.286 31.060 1.00 24.32 114 LEU A C 1
ATOM 920 O O . LEU A 1 115 ? -26.966 -23.386 30.521 1.00 25.52 114 LEU A O 1
ATOM 925 N N . SER A 1 116 ? -25.823 -22.055 31.941 1.00 24.55 115 SER A N 1
ATOM 926 C CA . SER A 1 116 ? -24.812 -23.081 32.228 1.00 26.88 115 SER A CA 1
ATOM 927 C C . SER A 1 116 ? -25.339 -24.268 33.017 1.00 28.41 115 SER A C 1
ATOM 928 O O . SER A 1 116 ? -24.775 -25.351 32.921 1.00 29.82 115 SER A O 1
ATOM 931 N N . GLY A 1 117 ? -26.416 -24.045 33.765 1.00 28.95 116 GLY A N 1
ATOM 932 C CA . GLY A 1 117 ? -26.945 -25.031 34.704 1.00 31.62 116 GLY A CA 1
ATOM 933 C C . GLY A 1 117 ? -26.618 -24.519 36.089 1.00 33.32 116 GLY A C 1
ATOM 934 O O . GLY A 1 117 ? -25.444 -24.255 36.410 1.00 35.22 116 GLY A O 1
ATOM 935 N N . ASP A 1 123 ? -17.315 -21.985 41.019 1.00 28.84 122 ASP A N 1
ATOM 936 C CA . ASP A 1 123 ? -16.581 -20.744 40.732 1.00 28.35 122 ASP A CA 1
ATOM 937 C C . ASP A 1 123 ? -16.398 -20.555 39.222 1.00 26.98 122 ASP A C 1
ATOM 938 O O . ASP A 1 123 ? -15.502 -19.805 38.799 1.00 27.20 122 ASP A O 1
ATOM 943 N N . ALA A 1 124 ? -17.228 -21.218 38.413 1.00 24.84 123 ALA A N 1
ATOM 944 C CA . ALA A 1 124 ? -17.149 -21.053 36.959 1.00 22.99 123 ALA A CA 1
ATOM 945 C C . ALA A 1 124 ? -17.328 -19.579 36.607 1.00 22.18 123 ALA A C 1
ATOM 946 O O . ALA A 1 124 ? -18.035 -18.826 37.302 1.00 20.56 123 ALA A O 1
ATOM 948 N N . GLU A 1 125 ? -16.631 -19.174 35.541 1.00 19.53 124 GLU A N 1
ATOM 949 C CA . GLU A 1 125 ? -16.725 -17.793 35.011 1.00 19.04 124 GLU A CA 1
ATOM 950 C C . GLU A 1 125 ? -17.167 -17.889 33.571 1.00 19.80 124 GLU A C 1
ATOM 951 O O . GLU A 1 125 ? -16.416 -17.647 32.619 1.00 19.99 124 GLU A O 1
ATOM 957 N N . PRO A 1 126 ? -18.491 -18.134 33.303 1.00 18.58 400 PRO A N 1
ATOM 958 C CA . PRO A 1 126 ? -18.947 -18.257 31.901 1.00 18.10 400 PRO A CA 1
ATOM 959 C C . PRO A 1 126 ? -18.666 -16.990 31.089 1.00 16.87 400 PRO A C 1
ATOM 960 O O . PRO A 1 126 ? -18.758 -15.856 31.606 1.00 16.85 400 PRO A O 1
ATOM 964 N N . GLY A 1 127 ? -18.283 -17.218 29.838 1.00 16.85 401 GLY A N 1
ATOM 965 C CA . GLY A 1 127 ? -17.829 -16.135 28.956 1.00 17.08 401 GLY A CA 1
ATOM 966 C C . GLY A 1 127 ? -16.329 -15.915 29.037 1.00 17.34 401 GLY A C 1
ATOM 967 O O . GLY A 1 127 ? -15.740 -15.323 28.108 1.00 17.38 401 GLY A O 1
ATOM 968 N N . LYS A 1 128 ? -15.731 -16.338 30.170 1.00 17.04 402 LYS A N 1
ATOM 969 C CA A LYS A 1 128 ? -14.267 -16.244 30.360 0.50 17.35 402 LYS A CA 1
ATOM 970 C CA B LYS A 1 128 ? -14.265 -16.245 30.328 0.50 16.87 402 LYS A CA 1
ATOM 971 C C . LYS A 1 128 ? -13.664 -17.628 30.177 1.00 17.36 402 LYS A C 1
ATOM 972 O O . LYS A 1 128 ? -12.715 -17.805 29.391 1.00 18.60 402 LYS A O 1
ATOM 983 N N . ASP A 1 129 ? -14.223 -18.636 30.886 1.00 16.60 403 ASP A N 1
ATOM 984 C CA . ASP A 1 129 ? -13.815 -20.019 30.767 1.00 17.75 403 ASP A CA 1
ATOM 985 C C . ASP A 1 129 ? -14.712 -20.840 29.814 1.00 17.23 403 ASP A C 1
ATOM 986 O O . ASP A 1 129 ? -14.644 -22.080 29.769 1.00 19.20 403 ASP A O 1
ATOM 991 N N . SER A 1 130 ? -15.569 -20.127 29.076 1.00 17.55 404 SER A N 1
ATOM 992 C CA . SER A 1 130 ? -16.440 -20.745 28.090 1.00 16.60 404 SER A CA 1
ATOM 993 C C . SER A 1 130 ? -16.700 -19.767 26.939 1.00 17.68 404 SER A C 1
ATOM 994 O O . SER A 1 130 ? -16.610 -18.525 27.088 1.00 17.03 404 SER A O 1
ATOM 997 N N . GLY A 1 131 ? -17.096 -20.339 25.804 1.00 17.30 405 GLY A N 1
ATOM 998 C CA . GLY A 1 131 ? -17.229 -19.525 24.590 1.00 17.02 405 GLY A CA 1
ATOM 999 C C . GLY A 1 131 ? -17.778 -20.431 23.492 1.00 17.53 405 GLY A C 1
ATOM 1000 O O . GLY A 1 131 ? -18.183 -21.539 23.775 1.00 17.67 405 GLY A O 1
ATOM 1001 N N . CYS A 1 132 ? -17.750 -19.975 22.247 1.00 16.30 406 CYS A N 1
ATOM 1002 C CA . CYS A 1 132 ? -18.220 -20.828 21.115 1.00 17.37 406 CYS A CA 1
ATOM 1003 C C . CYS A 1 132 ? -17.650 -20.314 19.792 1.00 16.16 406 CYS A C 1
ATOM 1004 O O . CYS A 1 132 ? -17.429 -19.115 19.618 1.00 16.96 406 CYS A O 1
ATOM 1007 N N . THR A 1 133 ? -17.446 -21.218 18.841 1.00 16.50 407 THR A N 1
ATOM 1008 C CA . THR A 1 133 ? -17.260 -20.777 17.457 1.00 16.36 407 THR A CA 1
ATOM 1009 C C . THR A 1 133 ? -18.635 -20.313 16.919 1.00 16.27 407 THR A C 1
ATOM 1010 O O . THR A 1 133 ? -19.695 -20.683 17.450 1.00 16.10 407 THR A O 1
ATOM 1014 N N . ALA A 1 134 ? -18.596 -19.466 15.904 1.00 15.42 408 ALA A N 1
ATOM 1015 C CA . ALA A 1 134 ? -19.831 -18.975 15.290 1.00 15.28 408 ALA A CA 1
ATOM 1016 C C . ALA A 1 134 ? -19.660 -18.826 13.772 1.00 17.19 408 ALA A C 1
ATOM 1017 O O . ALA A 1 134 ? -18.731 -18.137 13.317 1.00 18.38 408 ALA A O 1
ATOM 1019 N N . VAL A 1 135 ? -20.606 -19.399 12.992 1.00 16.44 409 VAL A N 1
ATOM 1020 C CA . VAL A 1 135 ? -20.659 -19.100 11.558 1.00 16.52 409 VAL A CA 1
ATOM 1021 C C . VAL A 1 135 ? -22.074 -18.579 11.300 1.00 17.47 409 VAL A C 1
ATOM 1022 O O . VAL A 1 135 ? -23.052 -19.178 11.764 1.00 18.40 409 VAL A O 1
ATOM 1026 N N . VAL A 1 136 ? -22.150 -17.461 10.580 1.00 17.80 410 VAL A N 1
ATOM 1027 C CA . VAL A 1 136 ? -23.444 -16.806 10.372 1.00 18.83 410 VAL A CA 1
ATOM 1028 C C . VAL A 1 136 ? -23.571 -16.566 8.885 1.00 18.81 410 VAL A C 1
ATOM 1029 O O . VAL A 1 136 ? -22.633 -16.060 8.269 1.00 18.62 410 VAL A O 1
ATOM 1033 N N . ALA A 1 137 ? -24.727 -16.942 8.316 1.00 18.70 411 ALA A N 1
ATOM 1034 C CA . ALA A 1 137 ? -25.099 -16.536 6.924 1.00 19.01 411 ALA A CA 1
ATOM 1035 C C . ALA A 1 137 ? -26.263 -15.572 6.974 1.00 18.39 411 ALA A C 1
ATOM 1036 O O . ALA A 1 137 ? -27.305 -15.908 7.530 1.00 18.19 411 ALA A O 1
ATOM 1038 N N . LEU A 1 138 ? -26.099 -14.373 6.377 1.00 19.99 412 LEU A N 1
ATOM 1039 C CA . LEU A 1 138 ? -27.149 -13.374 6.341 1.00 21.77 412 LEU A CA 1
ATOM 1040 C C . LEU A 1 138 ? -27.507 -13.223 4.838 1.00 22.54 412 LEU A C 1
ATOM 1041 O O . LEU A 1 138 ? -26.616 -12.918 4.021 1.00 21.73 412 LEU A O 1
ATOM 1046 N N . LEU A 1 139 ? -28.772 -13.444 4.507 1.00 24.17 413 LEU A N 1
ATOM 1047 C CA . LEU A 1 139 ? -29.242 -13.251 3.138 1.00 25.93 413 LEU A CA 1
ATOM 1048 C C . LEU A 1 139 ? -30.113 -12.001 3.091 1.00 26.30 413 LEU A C 1
ATOM 1049 O O . LEU A 1 139 ? -31.168 -11.921 3.785 1.00 26.91 413 LEU A O 1
ATOM 1054 N N . HIS A 1 140 ? -29.638 -11.033 2.307 1.00 26.02 414 HIS A N 1
ATOM 1055 C CA . HIS A 1 140 ? -30.331 -9.758 2.068 1.00 27.35 414 HIS A CA 1
ATOM 1056 C C . HIS A 1 140 ? -30.635 -9.720 0.563 1.00 26.33 414 HIS A C 1
ATOM 1057 O O . HIS A 1 140 ? -29.748 -9.435 -0.259 1.00 26.79 414 HIS A O 1
ATOM 1064 N N . GLY A 1 141 ? -31.882 -10.064 0.255 1.00 27.31 415 GLY A N 1
ATOM 1065 C CA . GLY A 1 141 ? -32.324 -10.287 -1.100 1.00 27.62 415 GLY A CA 1
ATOM 1066 C C . GLY A 1 141 ? -31.555 -11.486 -1.643 1.00 27.09 415 GLY A C 1
ATOM 1067 O O . GLY A 1 141 ? -31.667 -12.614 -1.111 1.00 27.97 415 GLY A O 1
ATOM 1068 N N . LYS A 1 142 ? -30.775 -11.245 -2.687 1.00 27.90 416 LYS A N 1
ATOM 1069 C CA . LYS A 1 142 ? -29.961 -12.293 -3.309 1.00 27.79 416 LYS A CA 1
ATOM 1070 C C . LYS A 1 142 ? -28.507 -12.164 -2.854 1.00 26.78 416 LYS A C 1
ATOM 1071 O O . LYS A 1 142 ? -27.653 -12.922 -3.301 1.00 26.85 416 LYS A O 1
ATOM 1077 N N . ASP A 1 143 ? -28.222 -11.184 -1.989 1.00 25.18 417 ASP A N 1
ATOM 1078 C CA . ASP A 1 143 ? -26.823 -10.978 -1.505 1.00 24.56 417 ASP A CA 1
ATOM 1079 C C . ASP A 1 143 ? -26.608 -11.789 -0.251 1.00 23.69 417 ASP A C 1
ATOM 1080 O O . ASP A 1 143 ? -27.321 -11.605 0.734 1.00 23.75 417 ASP A O 1
ATOM 1085 N N . LEU A 1 144 ? -25.641 -12.706 -0.317 1.00 22.79 418 LEU A N 1
ATOM 1086 C CA . LEU A 1 144 ? -25.317 -13.648 0.784 1.00 21.54 418 LEU A CA 1
ATOM 1087 C C . LEU A 1 144 ? -24.009 -13.224 1.429 1.00 20.17 418 LEU A C 1
ATOM 1088 O O . LEU A 1 144 ? -22.968 -13.142 0.741 1.00 20.01 418 LEU A O 1
ATOM 1093 N N . TYR A 1 145 ? -24.050 -12.952 2.725 1.00 19.78 419 TYR A N 1
ATOM 1094 C CA . TYR A 1 145 ? -22.849 -12.558 3.478 1.00 18.48 419 TYR A CA 1
ATOM 1095 C C . TYR A 1 145 ? -22.611 -13.666 4.496 1.00 18.34 419 TYR A C 1
ATOM 1096 O O . TYR A 1 145 ? -23.539 -14.011 5.223 1.00 19.98 419 TYR A O 1
ATOM 1105 N N . VAL A 1 146 ? -21.367 -14.118 4.609 1.00 18.53 420 VAL A N 1
ATOM 1106 C CA . VAL A 1 146 ? -21.060 -15.223 5.535 1.00 18.28 420 VAL A CA 1
ATOM 1107 C C . VAL A 1 146 ? -19.953 -14.722 6.430 1.00 19.01 420 VAL A C 1
ATOM 1108 O O . VAL A 1 146 ? -18.885 -14.296 5.919 1.00 19.38 420 VAL A O 1
ATOM 1112 N N . ALA A 1 147 ? -20.202 -14.742 7.742 1.00 18.28 421 ALA A N 1
ATOM 1113 C CA . ALA A 1 147 ? -19.145 -14.373 8.711 1.00 18.52 421 ALA A CA 1
ATOM 1114 C C . ALA A 1 147 ? -18.763 -15.612 9.500 1.00 18.76 421 ALA A C 1
ATOM 1115 O O . ALA A 1 147 ? -19.623 -16.289 10.066 1.00 19.10 421 ALA A O 1
ATOM 1117 N N . ASN A 1 148 ? -17.466 -15.897 9.593 1.00 19.00 422 ASN A N 1
ATOM 1118 C CA . ASN A 1 148 ? -17.043 -17.076 10.279 1.00 18.39 422 ASN A CA 1
ATOM 1119 C C . ASN A 1 148 ? -15.934 -16.780 11.270 1.00 18.58 422 ASN A C 1
ATOM 1120 O O . ASN A 1 148 ? -14.928 -16.179 10.892 1.00 17.33 422 ASN A O 1
ATOM 1125 N N . ALA A 1 149 ? -16.140 -17.237 12.499 1.00 16.76 423 ALA A N 1
ATOM 1126 C CA . ALA A 1 149 ? -15.131 -17.189 13.551 1.00 16.60 423 ALA A CA 1
ATOM 1127 C C . ALA A 1 149 ? -15.084 -18.587 14.148 1.00 17.89 423 ALA A C 1
ATOM 1128 O O . ALA A 1 149 ? -15.825 -18.916 15.107 1.00 17.07 423 ALA A O 1
ATOM 1130 N N . GLY A 1 150 ? -14.250 -19.422 13.535 1.00 18.03 424 GLY A N 1
ATOM 1131 C CA . GLY A 1 150 ? -14.030 -20.747 14.139 1.00 18.19 424 GLY A CA 1
ATOM 1132 C C . GLY A 1 150 ? -13.973 -21.860 13.083 1.00 18.92 424 GLY A C 1
ATOM 1133 O O . GLY A 1 150 ? -13.658 -21.628 11.941 1.00 19.83 424 GLY A O 1
ATOM 1134 N N . ASP A 1 151 ? -14.278 -23.063 13.524 1.00 19.05 425 ASP A N 1
ATOM 1135 C CA . ASP A 1 151 ? -14.126 -24.256 12.685 1.00 19.46 425 ASP A CA 1
ATOM 1136 C C . ASP A 1 151 ? -15.435 -24.951 12.251 1.00 20.27 425 ASP A C 1
ATOM 1137 O O . ASP A 1 151 ? -15.393 -26.135 11.816 1.00 20.19 425 ASP A O 1
ATOM 1142 N N . SER A 1 152 ? -16.580 -24.271 12.394 1.00 19.03 426 SER A N 1
ATOM 1143 C CA . SER A 1 152 ? -17.791 -24.676 11.651 1.00 18.90 426 SER A CA 1
ATOM 1144 C C . SER A 1 152 ? -17.541 -24.150 10.248 1.00 20.30 426 SER A C 1
ATOM 1145 O O . SER A 1 152 ? -16.518 -23.500 10.015 1.00 19.49 426 SER A O 1
ATOM 1148 N N . ARG A 1 153 ? -18.424 -24.452 9.293 1.00 19.31 427 ARG A N 1
ATOM 1149 C CA . ARG A 1 153 ? -18.120 -24.063 7.896 1.00 19.03 427 ARG A CA 1
ATOM 1150 C C . ARG A 1 153 ? -19.447 -23.844 7.165 1.00 18.24 427 ARG A C 1
ATOM 1151 O O . ARG A 1 153 ? -20.470 -24.437 7.497 1.00 19.01 427 ARG A O 1
ATOM 1159 N N . CYS A 1 154 ? -19.417 -22.930 6.212 1.00 19.61 428 CYS A N 1
ATOM 1160 C CA . CYS A 1 154 ? -20.548 -22.692 5.308 1.00 19.04 428 CYS A CA 1
ATOM 1161 C C . CYS A 1 154 ? -20.097 -22.975 3.850 1.00 19.47 428 CYS A C 1
ATOM 1162 O O . CYS A 1 154 ? -19.079 -22.476 3.389 1.00 19.84 428 CYS A O 1
ATOM 1165 N N . VAL A 1 155 ? -20.834 -23.869 3.178 1.00 19.37 429 VAL A N 1
ATOM 1166 C CA . VAL A 1 155 ? -20.459 -24.281 1.820 1.00 19.37 429 VAL A CA 1
ATOM 1167 C C . VAL A 1 155 ? -21.661 -24.035 0.890 1.00 19.84 429 VAL A C 1
ATOM 1168 O O . VAL A 1 155 ? -22.792 -24.403 1.233 1.00 20.74 429 VAL A O 1
ATOM 1172 N N . VAL A 1 156 ? -21.413 -23.369 -0.226 1.00 20.09 430 VAL A N 1
ATOM 1173 C CA . VAL A 1 156 ? -22.483 -23.167 -1.250 1.00 20.33 430 VAL A CA 1
ATOM 1174 C C . VAL A 1 156 ? -22.257 -24.205 -2.378 1.00 21.29 430 VAL A C 1
ATOM 1175 O O . VAL A 1 156 ? -21.100 -24.469 -2.723 1.00 20.90 430 VAL A O 1
ATOM 1179 N N . CYS A 1 157 ? -23.345 -24.737 -2.956 1.00 20.60 431 CYS A N 1
ATOM 1180 C CA . CYS A 1 157 ? -23.257 -25.502 -4.224 1.00 22.38 431 CYS A CA 1
ATOM 1181 C C . CYS A 1 157 ? -23.437 -24.517 -5.370 1.00 22.69 431 CYS A C 1
ATOM 1182 O O . CYS A 1 157 ? -24.567 -24.089 -5.654 1.00 23.75 431 CYS A O 1
ATOM 1185 N N . ARG A 1 158 ? -22.320 -24.126 -5.976 1.00 22.62 432 ARG A N 1
ATOM 1186 C CA . ARG A 1 158 ? -22.276 -23.190 -7.109 1.00 23.87 432 ARG A CA 1
ATOM 1187 C C . ARG A 1 158 ? -21.722 -23.905 -8.367 1.00 24.73 432 ARG A C 1
ATOM 1188 O O . ARG A 1 158 ? -20.659 -24.485 -8.359 1.00 24.31 432 ARG A O 1
ATOM 1196 N N . ASN A 1 159 ? -22.463 -23.822 -9.460 1.00 25.52 433 ASN A N 1
ATOM 1197 C CA . ASN A 1 159 ? -22.016 -24.449 -10.711 1.00 24.76 433 ASN A CA 1
ATOM 1198 C C . ASN A 1 159 ? -21.753 -25.947 -10.550 1.00 24.85 433 ASN A C 1
ATOM 1199 O O . ASN A 1 159 ? -20.848 -26.501 -11.183 1.00 25.43 433 ASN A O 1
ATOM 1204 N N . GLY A 1 160 ? -22.542 -26.586 -9.692 1.00 23.93 434 GLY A N 1
ATOM 1205 C CA . GLY A 1 160 ? -22.481 -28.046 -9.416 1.00 25.45 434 GLY A CA 1
ATOM 1206 C C . GLY A 1 160 ? -21.333 -28.511 -8.536 1.00 25.54 434 GLY A C 1
ATOM 1207 O O . GLY A 1 160 ? -21.088 -29.713 -8.422 1.00 26.48 434 GLY A O 1
ATOM 1208 N N . LYS A 1 161 ? -20.632 -27.556 -7.919 1.00 24.94 435 LYS A N 1
ATOM 1209 C CA A LYS A 1 161 ? -19.400 -27.794 -7.158 0.50 24.97 435 LYS A CA 1
ATOM 1210 C CA B LYS A 1 161 ? -19.507 -27.923 -7.071 0.50 25.23 435 LYS A CA 1
ATOM 1211 C C . LYS A 1 161 ? -19.458 -27.097 -5.793 1.00 24.76 435 LYS A C 1
ATOM 1212 O O . LYS A 1 161 ? -20.131 -26.081 -5.669 1.00 24.77 435 LYS A O 1
ATOM 1223 N N . ALA A 1 162 ? -18.692 -27.602 -4.823 1.00 24.12 436 ALA A N 1
ATOM 1224 C CA . ALA A 1 162 ? -18.557 -26.930 -3.526 1.00 23.96 436 ALA A CA 1
ATOM 1225 C C . ALA A 1 162 ? -17.852 -25.590 -3.669 1.00 25.14 436 ALA A C 1
ATOM 1226 O O . ALA A 1 162 ? -16.841 -25.468 -4.385 1.00 25.10 436 ALA A O 1
ATOM 1228 N N . LEU A 1 163 ? -18.397 -24.565 -3.011 1.00 26.19 437 LEU A N 1
ATOM 1229 C CA . LEU A 1 163 ? -17.764 -23.242 -2.927 1.00 26.48 437 LEU A CA 1
ATOM 1230 C C . LEU A 1 163 ? -17.740 -22.850 -1.466 1.00 25.67 437 LEU A C 1
ATOM 1231 O O . LEU A 1 163 ? -18.791 -22.577 -0.892 1.00 24.81 437 LEU A O 1
ATOM 1236 N N . GLU A 1 164 ? -16.556 -22.836 -0.857 1.00 26.43 438 GLU A N 1
ATOM 1237 C CA . GLU A 1 164 ? -16.458 -22.446 0.573 1.00 25.17 438 GLU A CA 1
ATOM 1238 C C . GLU A 1 164 ? -16.770 -20.952 0.779 1.00 24.21 438 GLU A C 1
ATOM 1239 O O . GLU A 1 164 ? -16.196 -20.049 0.102 1.00 22.94 438 GLU A O 1
ATOM 1245 N N . MET A 1 165 ? -17.715 -20.698 1.659 1.00 22.47 439 MET A N 1
ATOM 1246 C CA . MET A 1 165 ? -17.968 -19.324 2.023 1.00 24.13 439 MET A CA 1
ATOM 1247 C C . MET A 1 165 ? -17.286 -19.036 3.340 1.00 27.17 439 MET A C 1
ATOM 1248 O O . MET A 1 165 ? -17.444 -17.962 3.818 1.00 29.72 439 MET A O 1
ATOM 1253 N N . SER A 1 166 ? -16.596 -20.018 3.893 1.00 29.64 440 SER A N 1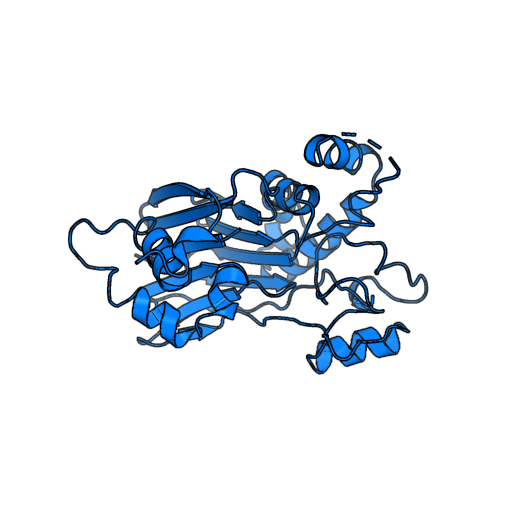
ATOM 1254 C CA . SER A 1 166 ? -15.650 -19.891 5.021 1.00 30.49 440 SER A CA 1
ATOM 1255 C C . SER A 1 166 ? -14.461 -20.910 4.874 1.00 33.00 440 SER A C 1
ATOM 1256 O O . SER A 1 166 ? -14.675 -22.078 4.505 1.00 34.43 440 SER A O 1
ATOM 1259 N N . PHE A 1 167 ? -13.191 -20.580 5.163 1.00 36.42 441 PHE A N 1
ATOM 1260 C CA . PHE A 1 167 ? -12.560 -19.654 6.122 1.00 36.93 441 PHE A CA 1
ATOM 1261 C C . PHE A 1 167 ? -12.761 -20.030 7.566 1.00 36.47 441 PHE A C 1
ATOM 1262 O O . PHE A 1 167 ? -13.056 -19.219 8.460 1.00 36.16 441 PHE A O 1
ATOM 1270 N N . ASP A 1 168 ? -12.670 -21.335 7.659 1.00 20.00 442 ASP A N 1
ATOM 1271 C CA . ASP A 1 168 ? -12.257 -22.216 8.744 1.00 20.00 442 ASP A CA 1
ATOM 1272 C C . ASP A 1 168 ? -11.026 -21.667 9.460 1.00 20.00 442 ASP A C 1
ATOM 1273 O O . ASP A 1 168 ? -10.050 -21.395 8.823 1.00 34.66 442 ASP A O 1
ATOM 1278 N N . HIS A 1 169 ? -11.049 -21.688 10.797 1.00 28.50 443 HIS A N 1
ATOM 1279 C CA . HIS A 1 169 ? -9.874 -21.242 11.547 1.00 26.97 443 HIS A CA 1
ATOM 1280 C C . HIS A 1 169 ? -9.496 -22.245 12.614 1.00 25.22 443 HIS A C 1
ATOM 1281 O O . HIS A 1 169 ? -10.348 -22.685 13.389 1.00 25.55 443 HIS A O 1
ATOM 1288 N N . LYS A 1 170 ? -8.198 -22.526 12.695 1.00 22.70 444 LYS A N 1
ATOM 1289 C CA A LYS A 1 170 ? -7.645 -23.349 13.771 0.50 22.90 444 LYS A CA 1
ATOM 1290 C CA B LYS A 1 170 ? -7.621 -23.421 13.708 0.50 23.01 444 LYS A CA 1
ATOM 1291 C C . LYS A 1 170 ? -6.258 -22.861 14.116 1.00 22.84 444 LYS A C 1
ATOM 1292 O O . LYS A 1 170 ? -5.591 -22.200 13.295 1.00 21.81 444 LYS A O 1
ATOM 1303 N N . PRO A 1 171 ? -5.823 -23.142 15.356 1.00 22.54 445 PRO A N 1
ATOM 1304 C CA . PRO A 1 171 ? -4.542 -22.642 15.917 1.00 22.77 445 PRO A CA 1
ATOM 1305 C C . PRO A 1 171 ? -3.317 -22.873 15.019 1.00 23.54 445 PRO A C 1
ATOM 1306 O O . PRO A 1 171 ? -2.414 -21.989 14.935 1.00 24.97 445 PRO A O 1
ATOM 1310 N N . GLU A 1 172 ? -3.285 -24.002 14.302 1.00 24.92 446 GLU A N 1
ATOM 1311 C CA . GLU A 1 172 ? -2.124 -24.303 13.456 1.00 26.65 446 GLU A CA 1
ATOM 1312 C C . GLU A 1 172 ? -2.085 -23.529 12.169 1.00 26.63 446 GLU A C 1
ATOM 1313 O O . GLU A 1 172 ? -1.070 -23.559 11.476 1.00 26.48 446 GLU A O 1
ATOM 1319 N N . ASP A 1 173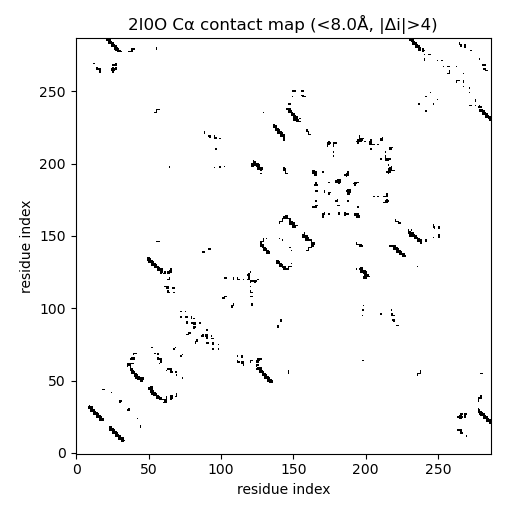 ? -3.195 -22.904 11.791 1.00 25.60 447 ASP A N 1
ATOM 1320 C CA . ASP A 1 173 ? -3.229 -22.141 10.545 1.00 23.78 447 ASP A CA 1
ATOM 1321 C C . ASP A 1 173 ? -2.194 -21.018 10.608 1.00 23.80 447 ASP A C 1
ATOM 1322 O O . ASP A 1 173 ? -1.931 -20.463 11.691 1.00 21.04 447 ASP A O 1
ATOM 1327 N N . THR A 1 174 ? -1.579 -20.674 9.480 1.00 23.69 448 THR A N 1
ATOM 1328 C CA . THR A 1 174 ? -0.521 -19.629 9.532 1.00 24.73 448 THR A CA 1
ATOM 1329 C C . THR A 1 174 ? -0.927 -18.249 10.092 1.00 23.97 448 THR A C 1
ATOM 1330 O O . THR A 1 174 ? -0.188 -17.685 10.923 1.00 23.99 448 THR A O 1
ATOM 1334 N N . VAL A 1 175 ? -2.044 -17.675 9.619 1.00 22.44 449 VAL A N 1
ATOM 1335 C CA . VAL A 1 175 ? -2.493 -16.356 10.087 1.00 23.64 449 VAL A CA 1
ATOM 1336 C C . VAL A 1 175 ? -2.870 -16.420 11.576 1.00 21.27 449 VAL A C 1
ATOM 1337 O O . VAL A 1 175 ? -2.576 -15.482 12.335 1.00 22.66 449 VAL A O 1
ATOM 1341 N N . GLU A 1 176 ? -3.486 -17.536 11.968 1.00 21.85 450 GLU A N 1
ATOM 1342 C CA . GLU A 1 176 ? -3.904 -17.764 13.384 1.00 19.42 450 GLU A CA 1
ATOM 1343 C C . GLU A 1 176 ? -2.665 -17.822 14.289 1.00 19.61 450 GLU A C 1
ATOM 1344 O O . GLU A 1 176 ? -2.558 -17.116 15.308 1.00 19.19 450 GLU A O 1
ATOM 1350 N N . TYR A 1 177 ? -1.748 -18.677 13.895 1.00 19.70 451 TYR A N 1
ATOM 1351 C CA . TYR A 1 177 ? -0.482 -18.811 14.618 1.00 20.42 451 TYR A CA 1
ATOM 1352 C C . TYR A 1 177 ? 0.277 -17.494 14.771 1.00 19.82 451 TYR A C 1
ATOM 1353 O O . TYR A 1 177 ? 0.786 -17.183 15.883 1.00 18.84 451 TYR A O 1
ATOM 1362 N N . GLN A 1 178 ? 0.356 -16.690 13.694 1.00 19.89 452 GLN A N 1
ATOM 1363 C CA . GLN A 1 178 ? 1.053 -15.369 13.788 1.00 20.92 452 GLN A CA 1
ATOM 1364 C C . GLN A 1 178 ? 0.443 -14.469 14.865 1.00 20.27 452 GLN A C 1
ATOM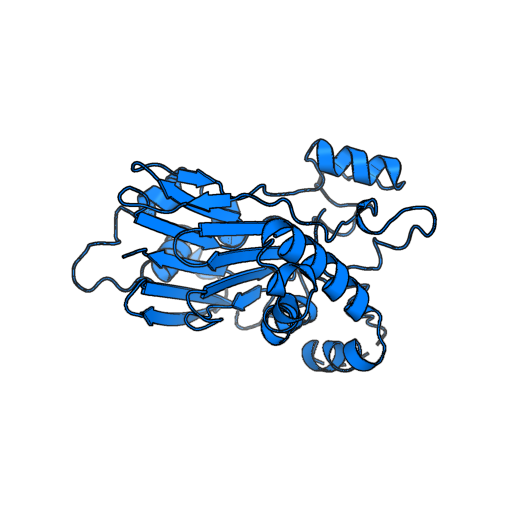 1365 O O . GLN A 1 178 ? 1.173 -13.824 15.664 1.00 19.98 452 GLN A O 1
ATOM 1371 N N . ARG A 1 179 ? -0.901 -14.408 14.887 1.00 17.97 453 ARG A N 1
ATOM 1372 C CA . ARG A 1 179 ? -1.603 -13.636 15.920 1.00 18.32 453 ARG A CA 1
ATOM 1373 C C . ARG A 1 179 ? -1.324 -14.200 17.323 1.00 18.23 453 ARG A C 1
ATOM 1374 O O . ARG A 1 179 ? -1.045 -13.432 18.269 1.00 18.15 453 ARG A O 1
ATOM 1382 N N . ILE A 1 180 ? -1.422 -15.517 17.454 1.00 18.64 454 ILE A N 1
ATOM 1383 C CA . ILE A 1 180 ? -1.205 -16.223 18.759 1.00 18.00 454 ILE A CA 1
ATOM 1384 C C . ILE A 1 180 ? 0.225 -15.915 19.273 1.00 19.67 454 ILE A C 1
ATOM 1385 O O . ILE A 1 180 ? 0.425 -15.507 20.420 1.00 18.06 454 ILE A O 1
ATOM 1390 N N . GLU A 1 181 ? 1.209 -16.069 18.381 1.00 19.91 455 GLU A N 1
ATOM 1391 C CA . GLU A 1 181 ? 2.606 -15.724 18.644 1.00 22.74 455 GLU A CA 1
ATOM 1392 C C . GLU A 1 181 ? 2.803 -14.288 19.138 1.00 21.62 455 GLU A C 1
ATOM 1393 O O . GLU A 1 181 ? 3.456 -14.059 20.181 1.00 20.24 455 GLU A O 1
ATOM 1399 N N . LYS A 1 182 ? 2.277 -13.303 18.398 1.00 22.08 456 LYS A N 1
ATOM 1400 C CA . LYS A 1 182 ? 2.482 -11.898 18.773 1.00 23.30 456 LYS A CA 1
ATOM 1401 C C . LYS A 1 182 ? 1.824 -11.581 20.101 1.00 23.02 456 LYS A C 1
ATOM 1402 O O . LYS A 1 182 ? 2.321 -10.769 20.877 1.00 23.74 456 LYS A O 1
ATOM 1408 N N . ALA A 1 183 ? 0.745 -12.305 20.416 1.00 21.18 457 ALA A N 1
ATOM 1409 C CA . ALA A 1 183 ? 0.038 -12.086 21.675 1.00 21.21 457 ALA A CA 1
ATOM 1410 C C . ALA A 1 183 ? 0.648 -12.907 22.875 1.00 21.68 457 ALA A C 1
ATOM 1411 O O . ALA A 1 183 ? 0.075 -12.964 23.984 1.00 20.89 457 ALA A O 1
ATOM 1413 N N . GLY A 1 184 ? 1.787 -13.546 22.631 1.00 20.60 458 GLY A N 1
ATOM 1414 C CA . GLY A 1 184 ? 2.525 -14.251 23.691 1.00 21.12 458 GLY A CA 1
ATOM 1415 C C . GLY A 1 184 ? 2.093 -15.676 23.943 1.00 20.17 458 GLY A C 1
ATOM 1416 O O . GLY A 1 184 ? 2.523 -16.317 24.933 1.00 20.36 458 GLY A O 1
ATOM 1417 N N . GLY A 1 185 ? 1.249 -16.208 23.041 1.00 19.72 459 GLY A N 1
ATOM 1418 C CA . GLY A 1 185 ? 0.723 -17.559 23.168 1.00 20.49 459 GLY A CA 1
ATOM 1419 C C . GLY A 1 185 ? 1.555 -18.606 22.451 1.00 18.70 459 GLY A C 1
ATOM 1420 O O . GLY A 1 185 ? 2.456 -18.268 21.694 1.00 20.31 459 GLY A O 1
ATOM 1421 N N . ARG A 1 186 ? 1.251 -19.880 22.690 1.00 20.13 460 ARG A N 1
ATOM 1422 C CA . ARG A 1 186 ? 1.928 -20.947 21.916 1.00 21.70 460 ARG A CA 1
ATOM 1423 C C . ARG A 1 186 ? 0.900 -21.995 21.520 1.00 23.12 460 ARG A C 1
ATOM 1424 O O . ARG A 1 186 ? -0.240 -21.953 22.000 1.00 21.86 460 ARG A O 1
ATOM 1432 N N . VAL A 1 187 ? 1.290 -22.910 20.632 1.00 23.55 461 VAL A N 1
ATOM 1433 C CA . VAL A 1 187 ? 0.395 -23.977 20.180 1.00 24.92 461 VAL A CA 1
ATOM 1434 C C . VAL A 1 187 ? 1.109 -25.323 20.361 1.00 26.61 461 VAL A C 1
ATOM 1435 O O . VAL A 1 187 ? 2.230 -25.505 19.829 1.00 27.83 461 VAL A O 1
ATOM 1439 N N . THR A 1 188 ? 0.507 -26.213 21.147 1.00 27.19 462 THR A N 1
ATOM 1440 C CA . THR A 1 188 ? 1.092 -27.555 21.430 1.00 29.87 462 THR A CA 1
ATOM 1441 C C . THR A 1 188 ? 1.017 -28.429 20.161 1.00 30.35 462 THR A C 1
ATOM 1442 O O . THR A 1 188 ? 0.284 -28.109 19.212 1.00 29.83 462 THR A O 1
ATOM 1446 N N . LEU A 1 189 ? 1.757 -29.545 20.138 1.00 33.30 463 LEU A N 1
ATOM 1447 C CA . LEU A 1 189 ? 1.801 -30.367 18.917 1.00 34.76 463 LEU A CA 1
ATOM 1448 C C . LEU A 1 189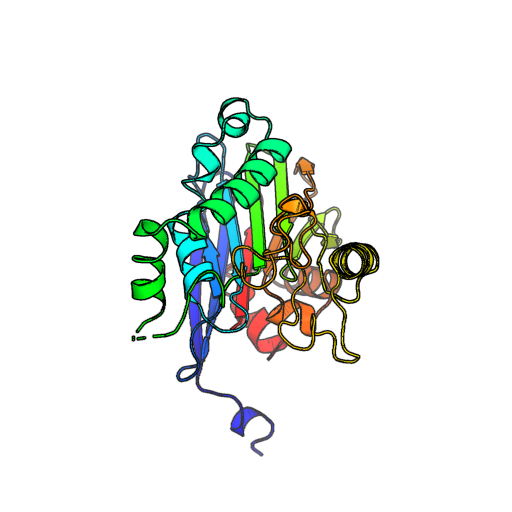 ? 0.388 -30.901 18.594 1.00 34.53 463 LEU A C 1
ATOM 1449 O O . LEU A 1 189 ? 0.020 -31.066 17.422 1.00 35.67 463 LEU A O 1
ATOM 1454 N N . ASP A 1 190 ? -0.402 -31.135 19.636 1.00 34.38 464 ASP A N 1
ATOM 1455 C CA . ASP A 1 190 ? -1.820 -31.523 19.486 1.00 34.22 464 ASP A CA 1
ATOM 1456 C C . ASP A 1 190 ? -2.842 -30.377 19.257 1.00 32.70 464 ASP A C 1
ATOM 1457 O O . ASP A 1 190 ? -4.066 -30.567 19.480 1.00 32.43 464 ASP A O 1
ATOM 1462 N N . GLY A 1 191 ? -2.343 -29.211 18.828 1.00 31.50 465 GLY A N 1
ATOM 1463 C CA . GLY A 1 191 ? -3.181 -28.109 18.318 1.00 29.51 465 GLY A CA 1
ATOM 1464 C C . GLY A 1 191 ? -3.882 -27.243 19.362 1.00 27.69 465 GLY A C 1
ATOM 1465 O O . GLY A 1 191 ? -4.905 -26.631 19.060 1.00 27.13 465 GLY A O 1
ATOM 1466 N N . ARG A 1 192 ? -3.378 -27.226 20.593 1.00 26.05 466 ARG A N 1
ATOM 1467 C CA . ARG A 1 192 ? -4.090 -26.494 21.670 1.00 25.03 466 ARG A CA 1
ATOM 1468 C C . ARG A 1 192 ? -3.380 -25.196 21.979 1.00 23.42 466 ARG A C 1
ATOM 1469 O O . ARG A 1 192 ? -2.137 -25.219 22.142 1.00 23.05 466 ARG A O 1
ATOM 1477 N N . VAL A 1 193 ? -4.135 -24.087 22.076 1.00 22.16 467 VAL A N 1
ATOM 1478 C CA . VAL A 1 193 ? -3.555 -22.786 22.475 1.00 22.05 467 VAL A CA 1
ATOM 1479 C C . VAL A 1 193 ? -3.128 -22.850 23.953 1.00 20.81 467 VAL A C 1
ATOM 1480 O O . VAL A 1 193 ? -3.966 -23.089 24.845 1.00 21.28 467 VAL A O 1
ATOM 1484 N N . ASN A 1 194 ? -1.827 -22.642 24.192 1.00 20.88 468 ASN A N 1
ATOM 1485 C CA . ASN A 1 194 ? -1.252 -22.668 25.567 1.00 20.17 468 ASN A CA 1
ATOM 1486 C C . ASN A 1 194 ? -1.605 -23.972 26.243 1.00 20.11 468 ASN A C 1
ATOM 1487 O O . ASN A 1 194 ? -1.689 -24.076 27.483 1.00 21.53 468 ASN A O 1
ATOM 1492 N N . GLY A 1 195 ? -1.823 -24.991 25.408 1.00 20.79 469 GLY A N 1
ATOM 1493 C CA . GLY A 1 195 ? -2.164 -26.304 25.944 1.00 22.60 469 GLY A CA 1
ATOM 1494 C C . GLY A 1 195 ? -3.585 -26.516 26.431 1.00 23.23 469 GLY A C 1
ATOM 1495 O O . GLY A 1 195 ? -3.916 -27.592 26.975 1.00 24.03 469 GLY A O 1
ATOM 1496 N N . GLY A 1 196 ? -4.434 -25.525 26.223 1.00 22.67 470 GLY A N 1
ATOM 1497 C CA . GLY A 1 196 ? -5.792 -25.507 26.754 1.00 23.55 470 GLY A CA 1
ATOM 1498 C C . GLY A 1 196 ? -6.750 -25.729 25.616 1.00 23.95 470 GLY A C 1
ATOM 1499 O O . GLY A 1 196 ? -6.910 -26.860 25.153 1.00 24.65 470 GLY A O 1
ATOM 1500 N N . LEU A 1 197 ? -7.347 -24.645 25.130 1.00 24.05 471 LEU A N 1
ATOM 1501 C CA . LEU A 1 197 ? -8.395 -24.703 24.091 1.00 25.25 471 LEU A CA 1
ATOM 1502 C C . LEU A 1 197 ? -7.845 -25.079 22.712 1.00 25.58 471 LEU A C 1
ATOM 1503 O O . LEU A 1 197 ? -6.742 -24.683 22.369 1.00 25.46 471 LEU A O 1
ATOM 1508 N N . ASN A 1 198 ? -8.613 -25.842 21.933 1.00 25.87 472 ASN A N 1
ATOM 1509 C CA . ASN A 1 198 ? -8.195 -26.154 20.576 1.00 27.35 472 ASN A CA 1
ATOM 1510 C C . ASN A 1 198 ? -8.904 -25.250 19.548 1.00 27.34 472 ASN A C 1
ATOM 1511 O O . ASN A 1 198 ? -9.124 -25.635 18.390 1.00 29.91 472 ASN A O 1
ATOM 1516 N N . LEU A 1 199 ? -9.242 -24.043 19.993 1.00 25.99 473 LEU A N 1
ATOM 1517 C CA A LEU A 1 199 ? -9.819 -23.085 19.064 0.50 25.29 473 LEU A CA 1
ATOM 1518 C CA B LEU A 1 199 ? -9.903 -23.011 19.194 0.50 24.85 473 LEU A CA 1
ATOM 1519 C C . LEU A 1 199 ? -8.937 -21.865 18.992 1.00 24.83 473 LEU A C 1
ATOM 1520 O O . LEU A 1 199 ? -8.177 -21.585 19.911 1.00 24.81 473 LEU A O 1
ATOM 1529 N N . SER A 1 200 ? -9.009 -21.187 17.832 1.00 23.44 474 SER A N 1
ATOM 1530 C CA . SER A 1 200 ? -8.303 -19.924 17.651 1.00 21.58 474 SER A CA 1
ATOM 1531 C C . SER A 1 200 ? -9.251 -18.741 17.443 1.00 20.43 474 SER A C 1
ATOM 1532 O O . SER A 1 200 ? -8.829 -17.593 17.600 1.00 19.18 474 SER A O 1
ATOM 1535 N N . ARG A 1 201 ? -10.510 -18.990 17.035 1.00 19.00 475 ARG A N 1
ATOM 1536 C CA . ARG A 1 201 ? -11.510 -17.882 16.995 1.00 19.07 475 ARG A CA 1
ATOM 1537 C C . ARG A 1 201 ? -12.764 -18.330 17.697 1.00 20.15 475 ARG A C 1
ATOM 1538 O O . ARG A 1 201 ? -13.142 -19.508 17.643 1.00 21.15 475 ARG A O 1
ATOM 1546 N N . ALA A 1 202 ? -13.329 -17.393 18.434 1.00 17.62 476 ALA A N 1
ATOM 1547 C CA . ALA A 1 202 ? -14.517 -17.675 19.228 1.00 18.10 476 ALA A CA 1
ATOM 1548 C C . ALA A 1 202 ? -15.112 -16.386 19.732 1.00 17.95 476 ALA A C 1
ATOM 1549 O O . ALA A 1 202 ? -14.425 -15.358 19.853 1.00 17.96 476 ALA A O 1
ATOM 1551 N N . ILE A 1 203 ? -16.400 -16.469 20.029 1.00 18.02 477 ILE A N 1
ATOM 1552 C CA . ILE A 1 203 ? -17.103 -15.509 20.870 1.00 18.52 477 ILE A CA 1
ATOM 1553 C C . ILE A 1 203 ? -17.018 -16.051 22.288 1.00 17.47 477 ILE A C 1
ATOM 1554 O O . ILE A 1 203 ? -17.157 -17.269 22.537 1.00 18.38 477 ILE A O 1
ATOM 1559 N N . GLY A 1 204 ? -16.735 -15.163 23.241 1.00 17.86 478 GLY A N 1
ATOM 1560 C CA . GLY A 1 204 ? -16.417 -15.632 24.594 1.00 17.48 478 GLY A CA 1
ATOM 1561 C C . GLY A 1 204 ? -14.989 -16.059 24.773 1.00 17.00 478 GLY A C 1
ATOM 1562 O O . GLY A 1 204 ? -14.107 -15.585 24.064 1.00 18.32 478 GLY A O 1
ATOM 1563 N N . ASP A 1 205 ? -14.761 -17.004 25.684 1.00 15.13 479 ASP A N 1
ATOM 1564 C CA . ASP A 1 205 ? -13.380 -17.420 26.044 1.00 16.53 479 ASP A CA 1
ATOM 1565 C C . ASP A 1 205 ? -12.486 -16.237 26.309 1.00 16.28 479 ASP A C 1
ATOM 1566 O O . ASP A 1 205 ? -11.315 -16.207 25.867 1.00 16.73 479 ASP A O 1
ATOM 1571 N N . HIS A 1 206 ? -13.037 -15.265 27.033 1.00 16.26 480 HIS A N 1
ATOM 1572 C CA . HIS A 1 206 ? -12.274 -14.040 27.392 1.00 16.77 480 HIS A CA 1
ATOM 1573 C C . HIS A 1 206 ? -10.998 -14.305 28.225 1.00 17.47 480 HIS A C 1
ATOM 1574 O O . HIS A 1 206 ? -10.131 -13.432 28.317 1.00 17.80 480 HIS A O 1
ATOM 1581 N N . GLY A 1 207 ? -10.871 -15.490 28.817 1.00 17.60 481 GLY A N 1
ATOM 1582 C CA . GLY A 1 207 ? -9.626 -15.863 29.508 1.00 16.87 481 GLY A CA 1
ATOM 1583 C C . GLY A 1 207 ? -8.438 -15.847 28.538 1.00 17.60 481 GLY A C 1
ATOM 1584 O O . GLY A 1 207 ? -7.283 -15.760 29.007 1.00 18.95 481 GLY A O 1
ATOM 1585 N N . TYR A 1 208 ? -8.711 -15.926 27.227 1.00 17.08 482 TYR A N 1
ATOM 1586 C CA . TYR A 1 208 ? -7.651 -15.863 26.166 1.00 16.89 482 TYR A CA 1
ATOM 1587 C C . TYR A 1 208 ? -7.640 -14.506 25.421 1.00 16.67 482 TYR A C 1
ATOM 1588 O O . TYR A 1 208 ? -7.042 -14.352 24.338 1.00 16.47 482 TYR A O 1
ATOM 1597 N N . LYS A 1 209 ? -8.253 -13.498 26.050 1.00 16.06 483 LYS A N 1
ATOM 1598 C CA . LYS A 1 209 ? -8.419 -12.176 25.481 1.00 16.38 483 LYS A CA 1
ATOM 1599 C C . LYS A 1 209 ? -8.082 -11.103 26.514 1.00 19.13 483 LYS A C 1
ATOM 1600 O O . LYS A 1 209 ? -8.756 -10.107 26.618 1.00 19.19 483 LYS A O 1
ATOM 1606 N N . MET A 1 210 ? -7.006 -11.322 27.269 1.00 19.07 484 MET A N 1
ATOM 1607 C CA . MET A 1 210 ? -6.712 -10.518 28.423 1.00 22.08 484 MET A CA 1
ATOM 1608 C C . MET A 1 210 ? -5.426 -9.700 28.279 1.00 23.70 484 MET A C 1
ATOM 1609 O O . MET A 1 210 ? -4.975 -9.105 29.266 1.00 23.57 484 MET A O 1
ATOM 1614 N N . ASN A 1 211 ? -4.884 -9.627 27.062 1.00 23.36 485 ASN A N 1
ATOM 1615 C CA . ASN A 1 211 ? -3.738 -8.722 26.783 1.00 26.08 485 ASN A CA 1
ATOM 1616 C C . ASN A 1 211 ? -4.176 -7.255 26.614 1.00 27.39 485 ASN A C 1
ATOM 1617 O O . ASN A 1 211 ? -4.750 -6.829 25.591 1.00 28.10 485 ASN A O 1
ATOM 1622 N N . LYS A 1 212 ? -3.958 -6.489 27.678 1.00 28.37 486 LYS A N 1
ATOM 1623 C CA . LYS A 1 212 ? -4.446 -5.123 27.763 1.00 30.56 486 LYS A CA 1
ATOM 1624 C C . LYS A 1 212 ? -3.735 -4.213 26.748 1.00 31.23 486 LYS A C 1
ATOM 1625 O O . LYS A 1 212 ? -4.258 -3.141 26.441 1.00 34.00 486 LYS A O 1
ATOM 1631 N N . SER A 1 213 ? -2.572 -4.653 26.267 1.00 32.14 487 SER A N 1
ATOM 1632 C CA . SER A 1 213 ? -1.729 -3.969 25.244 1.00 33.57 487 SER A CA 1
ATOM 1633 C C . SER A 1 213 ? -2.383 -3.987 23.873 1.00 32.63 487 SER A C 1
ATOM 1634 O O . SER A 1 213 ? -2.110 -3.115 23.039 1.00 34.41 487 SER A O 1
ATOM 1637 N N . LEU A 1 214 ? -3.191 -5.012 23.619 1.00 30.09 488 LEU A N 1
ATOM 1638 C CA . LEU A 1 214 ? -3.599 -5.328 22.242 1.00 28.23 488 LEU A CA 1
ATOM 1639 C C . LEU A 1 214 ? -5.070 -5.056 22.041 1.00 26.19 488 LEU A C 1
ATOM 1640 O O . LEU A 1 214 ? -5.848 -5.194 22.967 1.00 26.28 488 LEU A O 1
ATOM 1645 N N . PRO A 1 215 ? -5.468 -4.630 20.831 1.00 24.79 489 PRO A N 1
ATOM 1646 C CA . PRO A 1 215 ? -6.879 -4.472 20.574 1.00 24.34 489 PRO A CA 1
ATOM 1647 C C . PRO A 1 215 ? -7.595 -5.818 20.504 1.00 23.57 489 PRO A C 1
ATOM 1648 O O . PRO A 1 215 ? -6.954 -6.849 20.440 1.00 21.95 489 PRO A O 1
ATOM 1652 N N . ALA A 1 216 ? -8.924 -5.762 20.545 1.00 23.59 490 ALA A N 1
ATOM 1653 C CA . ALA A 1 216 ? -9.751 -6.960 20.658 1.00 22.73 490 ALA A CA 1
ATOM 1654 C C . ALA A 1 216 ? -9.396 -7.969 19.560 1.00 22.72 490 ALA A C 1
ATOM 1655 O O . ALA A 1 216 ? -9.241 -9.183 19.829 1.00 22.36 490 ALA A O 1
ATOM 1657 N N . GLU A 1 217 ? -9.223 -7.470 18.336 1.00 22.92 491 GLU A N 1
ATOM 1658 C CA . GLU A 1 217 ? -9.015 -8.364 17.200 1.00 24.37 491 GLU A CA 1
ATOM 1659 C C . GLU A 1 217 ? -7.601 -8.995 17.099 1.00 24.28 491 GLU A C 1
ATOM 1660 O O . GLU A 1 217 ? -7.362 -9.942 16.281 1.00 25.54 491 GLU A O 1
ATOM 1666 N N . GLU A 1 218 ? -6.681 -8.542 17.955 1.00 22.90 492 GLU A N 1
ATOM 1667 C CA . GLU A 1 218 ? -5.322 -9.082 18.003 1.00 23.29 492 GLU A CA 1
ATOM 1668 C C . GLU A 1 218 ? -5.070 -9.979 19.212 1.00 21.19 492 GLU A C 1
ATOM 1669 O O . GLU A 1 218 ? -3.941 -10.375 19.440 1.00 20.22 492 GLU A O 1
ATOM 1675 N N . GLN A 1 219 ? -6.121 -10.265 20.001 1.00 19.91 493 GLN A N 1
ATOM 1676 C CA . GLN A 1 219 ? -5.997 -11.209 21.128 1.00 19.12 493 GLN A CA 1
ATOM 1677 C C . GLN A 1 219 ? -5.693 -12.614 20.601 1.00 17.99 493 GLN A C 1
ATOM 1678 O O . GLN A 1 219 ? -6.030 -12.902 19.443 1.00 19.04 493 GLN A O 1
ATOM 1684 N N . MET A 1 220 ? -5.107 -13.482 21.431 1.00 17.54 494 MET A N 1
ATOM 1685 C CA . MET A 1 220 ? -4.712 -14.856 20.961 1.00 19.49 494 MET A CA 1
ATOM 1686 C C . MET A 1 220 ? -5.892 -15.586 20.298 1.00 18.18 494 MET A C 1
ATOM 1687 O O . MET A 1 220 ? -5.798 -16.075 19.155 1.00 17.12 494 MET A O 1
ATOM 1692 N N . ILE A 1 221 ? -7.004 -15.645 21.045 1.00 17.86 495 ILE A N 1
ATOM 1693 C CA . ILE A 1 221 ? -8.322 -16.061 20.508 1.00 18.62 495 ILE A CA 1
ATOM 1694 C C . ILE A 1 221 ? -9.063 -14.764 20.132 1.00 17.42 495 ILE A C 1
ATOM 1695 O O . ILE A 1 221 ? -9.156 -13.768 20.905 1.00 17.84 495 ILE A O 1
ATOM 1700 N N . SER A 1 222 ? -9.554 -14.754 18.899 1.00 17.34 496 SER A N 1
ATOM 1701 C CA . SER A 1 222 ? -10.194 -13.561 18.340 1.00 17.77 496 SER A CA 1
ATOM 1702 C C . SER A 1 222 ? -11.676 -13.821 17.965 1.00 16.83 496 SER A C 1
ATOM 1703 O O . SER A 1 222 ? -11.950 -14.902 17.410 1.00 16.14 496 SER A O 1
ATOM 1706 N N . ALA A 1 223 ? -12.563 -12.849 18.300 1.00 16.71 497 ALA A N 1
ATOM 1707 C CA . ALA A 1 223 ? -13.977 -12.848 17.868 1.00 16.91 497 ALA A CA 1
ATOM 1708 C C . ALA A 1 223 ? -14.163 -12.234 16.456 1.00 16.31 497 ALA A C 1
ATOM 1709 O O . ALA A 1 223 ? -15.302 -12.260 15.915 1.00 16.87 497 ALA A O 1
ATOM 1711 N N . LEU A 1 224 ? -13.080 -11.758 15.827 1.00 17.74 498 LEU A N 1
ATOM 1712 C CA . LEU A 1 224 ? -13.224 -11.075 14.538 1.00 20.12 498 LEU A CA 1
ATOM 1713 C C . LEU A 1 224 ? -13.557 -12.176 13.498 1.00 19.35 498 LEU A C 1
ATOM 1714 O O . LEU A 1 224 ? -12.756 -13.086 13.334 1.00 19.27 498 LEU A O 1
ATOM 1719 N N . PRO A 1 225 ? -14.704 -12.069 12.787 1.00 19.41 499 PRO A N 1
ATOM 1720 C CA . PRO A 1 225 ? -14.930 -13.062 11.711 1.00 19.36 499 PRO A CA 1
ATOM 1721 C C . PRO A 1 225 ? -14.246 -12.687 10.378 1.00 20.06 499 PRO A C 1
ATOM 1722 O O . PRO A 1 225 ? -14.055 -11.503 10.113 1.00 20.06 499 PRO A O 1
ATOM 1726 N N . ASP A 1 226 ? -13.910 -13.714 9.570 1.00 21.17 500 ASP A N 1
ATOM 1727 C CA . ASP A 1 226 ? -13.588 -13.500 8.156 1.00 21.34 50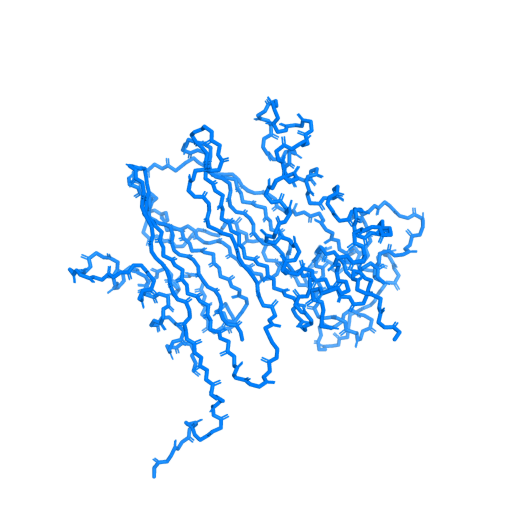0 ASP A CA 1
ATOM 1728 C C . ASP A 1 226 ? -14.955 -13.419 7.472 1.00 21.86 500 ASP A C 1
ATOM 1729 O O . ASP A 1 226 ? -15.870 -14.203 7.782 1.00 21.60 500 ASP A O 1
ATOM 1734 N N . ILE A 1 227 ? -15.079 -12.488 6.540 1.00 22.02 501 ILE A N 1
ATOM 1735 C CA . ILE A 1 227 ? -16.322 -12.316 5.816 1.00 22.48 501 ILE A CA 1
ATOM 1736 C C . ILE A 1 227 ? -16.164 -12.568 4.325 1.00 22.64 501 ILE A C 1
ATOM 1737 O O . ILE A 1 227 ? -15.168 -12.150 3.726 1.00 21.80 501 ILE A O 1
ATOM 1742 N N . GLU A 1 228 ? -17.170 -13.228 3.739 1.00 22.45 502 GLU A N 1
ATOM 1743 C CA A GLU A 1 228 ? -17.254 -13.360 2.294 0.50 23.13 502 GLU A CA 1
ATOM 1744 C CA B GLU A 1 228 ? -17.265 -13.443 2.285 0.50 23.32 502 GLU A CA 1
ATOM 1745 C C . GLU A 1 228 ? -18.670 -13.114 1.812 1.00 23.25 502 GLU A C 1
ATOM 1746 O O . GLU A 1 228 ? -19.618 -13.407 2.497 1.00 21.57 502 GLU A O 1
ATOM 1757 N N . LYS A 1 229 ? -18.772 -12.504 0.626 1.00 24.12 503 LYS A N 1
ATOM 1758 C CA . LYS A 1 229 ? -20.043 -12.177 0.017 1.00 24.25 503 LYS A CA 1
ATOM 1759 C C . LYS A 1 229 ? -20.090 -12.809 -1.384 1.00 23.23 503 LYS A C 1
ATOM 1760 O O . LYS A 1 229 ? -19.088 -12.821 -2.101 1.00 23.13 503 LYS A O 1
ATOM 1766 N N . ILE A 1 230 ? -21.268 -13.281 -1.749 1.00 23.05 504 ILE A N 1
ATOM 1767 C CA . ILE A 1 230 ? -21.618 -13.608 -3.153 1.00 23.64 504 ILE A CA 1
ATOM 1768 C C . ILE A 1 230 ? -23.022 -13.084 -3.414 1.00 25.21 504 ILE A C 1
ATOM 1769 O O . ILE A 1 230 ? -23.749 -12.682 -2.496 1.00 23.30 504 ILE A O 1
ATOM 1774 N N . THR A 1 231 ? -23.428 -13.102 -4.686 1.00 26.21 505 THR A N 1
ATOM 1775 C CA . THR A 1 231 ? -24.806 -12.791 -5.036 1.00 26.00 505 THR A CA 1
ATOM 1776 C C . THR A 1 231 ? -25.361 -14.087 -5.604 1.00 25.31 505 THR A C 1
ATOM 1777 O O . THR A 1 231 ? -24.804 -14.630 -6.548 1.00 25.54 505 THR A O 1
ATOM 1781 N N . VAL A 1 232 ? -26.415 -14.623 -4.999 1.00 25.27 506 VAL A N 1
ATOM 1782 C CA . VAL A 1 232 ? -26.859 -15.958 -5.402 1.00 25.95 506 VAL A CA 1
ATOM 1783 C C . VAL A 1 232 ? -27.721 -15.799 -6.663 1.00 24.75 506 VAL A C 1
ATOM 1784 O O . VAL A 1 232 ? -28.463 -14.826 -6.790 1.00 26.41 506 VAL A O 1
ATOM 1788 N N . GLY A 1 233 ? -27.557 -16.725 -7.606 1.00 25.43 507 GLY A N 1
ATOM 1789 C CA . GLY A 1 233 ? -28.406 -16.699 -8.806 1.00 24.46 507 GLY A CA 1
ATOM 1790 C C . GLY A 1 233 ? -28.721 -18.104 -9.252 1.00 24.26 507 GLY A C 1
ATOM 1791 O O . GLY A 1 233 ? -28.700 -19.059 -8.453 1.00 23.09 507 GLY A O 1
ATOM 1792 N N . PRO A 1 234 ? -29.111 -18.241 -10.534 1.00 24.81 508 PRO A N 1
ATOM 1793 C CA . PRO A 1 234 ? -29.617 -19.532 -11.047 1.00 24.54 508 PRO A CA 1
ATOM 1794 C C . PRO A 1 234 ? -28.770 -20.760 -10.814 1.00 25.14 508 PRO A C 1
ATOM 1795 O O . PRO A 1 234 ? -29.321 -21.867 -10.723 1.00 23.86 508 PRO A O 1
ATOM 1799 N N . GLU A 1 235 ? -27.452 -20.577 -10.679 1.00 24.29 509 GLU A N 1
ATOM 1800 C CA . GLU A 1 235 ? -26.549 -21.694 -10.552 1.00 24.51 509 GLU A CA 1
ATOM 1801 C C . GLU A 1 235 ? -26.173 -22.034 -9.088 1.00 24.42 509 GLU A C 1
ATOM 1802 O O . GLU A 1 235 ? -25.361 -22.912 -8.845 1.00 23.59 509 GLU A O 1
ATOM 1808 N N . ASP A 1 236 ? -26.752 -21.306 -8.129 1.00 23.29 510 ASP A N 1
ATOM 1809 C CA . ASP A 1 236 ? -26.469 -21.547 -6.708 1.00 24.27 510 ASP A CA 1
ATOM 1810 C C . ASP A 1 236 ? -27.648 -22.306 -6.122 1.00 25.20 510 ASP A C 1
ATOM 1811 O O . ASP A 1 236 ? -28.652 -21.710 -5.719 1.00 25.52 510 ASP A O 1
ATOM 1816 N N . GLU A 1 237 ? -27.477 -23.623 -6.024 1.00 24.06 511 GLU A N 1
ATOM 1817 C CA . GLU A 1 237 ? -28.577 -24.554 -5.726 1.00 24.40 511 GLU A CA 1
ATOM 1818 C C . GLU A 1 237 ? -28.958 -24.612 -4.257 1.00 24.13 511 GLU A C 1
ATOM 1819 O O . GLU A 1 237 ? -30.131 -24.676 -3.928 1.00 24.43 511 GLU A O 1
ATOM 1825 N N . PHE A 1 238 ? -27.939 -24.592 -3.381 1.00 23.43 512 PHE A N 1
ATOM 1826 C CA . PHE A 1 238 ? -28.184 -24.659 -1.946 1.00 22.54 512 PHE A CA 1
ATOM 1827 C C . PHE A 1 238 ? -26.910 -24.248 -1.202 1.00 22.68 512 PHE A C 1
ATOM 1828 O O . PHE A 1 238 ? -25.869 -24.071 -1.808 1.00 22.44 512 PHE A O 1
ATOM 1836 N N . MET A 1 239 ? -27.040 -24.111 0.115 1.00 22.54 513 MET A N 1
ATOM 1837 C CA . MET A 1 239 ? -25.888 -23.976 0.993 1.00 21.00 513 MET A CA 1
ATOM 1838 C C . MET A 1 239 ? -26.052 -24.862 2.212 1.00 19.99 513 MET A C 1
ATOM 1839 O O . MET A 1 239 ? -27.165 -25.228 2.581 1.00 20.20 513 MET A O 1
ATOM 1844 N N . VAL A 1 240 ? -24.931 -25.149 2.865 1.00 19.06 514 VAL A N 1
ATOM 1845 C CA . VAL A 1 240 ? -24.928 -26.000 4.053 1.00 19.21 514 VAL A CA 1
ATOM 1846 C C . VAL A 1 240 ? -24.124 -25.234 5.105 1.00 18.84 514 VAL A C 1
ATOM 1847 O O . VAL A 1 240 ? -23.063 -24.689 4.773 1.00 19.81 514 VAL A O 1
ATOM 1851 N N . LEU A 1 241 ? -24.656 -25.162 6.329 1.00 19.03 515 LEU A N 1
ATOM 1852 C CA . LEU A 1 241 ? -23.879 -24.740 7.502 1.00 17.93 515 LEU A CA 1
ATOM 1853 C C . LEU A 1 241 ? -23.828 -25.941 8.411 1.00 17.78 515 LEU A C 1
ATOM 1854 O O . LEU A 1 241 ? -24.853 -26.549 8.706 1.00 18.29 515 LEU A O 1
ATOM 1859 N N . ALA A 1 242 ? -22.633 -26.274 8.868 1.00 18.15 516 ALA A N 1
ATOM 1860 C CA . ALA A 1 242 ? -22.505 -27.354 9.839 1.00 17.17 516 ALA A CA 1
ATOM 1861 C C . ALA A 1 242 ? -21.284 -27.187 10.760 1.00 18.20 516 ALA A C 1
ATOM 1862 O O . ALA A 1 242 ? -20.291 -26.496 10.451 1.00 16.53 516 ALA A O 1
ATOM 1864 N N . CYS A 1 243 ? -21.343 -27.891 11.875 1.00 18.15 517 CYS A N 1
ATOM 1865 C CA . CYS A 1 243 ? -20.211 -27.879 12.829 1.00 18.11 517 CYS A CA 1
ATOM 1866 C C . CYS A 1 243 ? -19.106 -28.828 12.409 1.00 19.81 517 CYS A C 1
ATOM 1867 O O . CYS A 1 243 ? -19.257 -29.634 11.458 1.00 18.27 517 CYS A O 1
ATOM 1870 N N . ASP A 1 244 ? -18.020 -28.763 13.155 1.00 18.58 518 ASP A N 1
ATOM 1871 C CA . ASP A 1 244 ? -16.833 -29.549 12.897 1.00 20.69 518 ASP A CA 1
ATOM 1872 C C . ASP A 1 244 ? -17.088 -31.070 12.955 1.00 22.02 518 ASP A C 1
ATOM 1873 O O . ASP A 1 244 ? -16.304 -31.821 12.413 1.00 23.53 518 ASP A O 1
ATOM 1878 N N . GLY A 1 245 ? -18.166 -31.504 13.619 1.00 22.17 519 GLY A N 1
ATOM 1879 C CA . GLY A 1 245 ? -18.519 -32.920 13.634 1.00 24.31 519 GLY A CA 1
ATOM 1880 C C . GLY A 1 245 ? -18.701 -33.454 12.220 1.00 24.89 519 GLY A C 1
ATOM 1881 O O . GLY A 1 245 ? -18.523 -34.661 11.975 1.00 26.95 519 GLY A O 1
ATOM 1882 N N . ILE A 1 246 ? -19.089 -32.579 11.296 1.00 23.65 520 ILE A N 1
ATOM 1883 C CA . ILE A 1 246 ? -19.320 -33.038 9.926 1.00 25.48 520 ILE A CA 1
ATOM 1884 C C . ILE A 1 246 ? -17.996 -32.986 9.166 1.00 25.00 520 ILE A C 1
ATOM 1885 O O . ILE A 1 246 ? -17.590 -33.977 8.551 1.00 25.49 520 ILE A O 1
ATOM 1890 N N . TRP A 1 247 ? -17.320 -31.840 9.234 1.00 24.17 521 TRP A N 1
ATOM 1891 C CA . TRP A 1 247 ? -16.126 -31.569 8.395 1.00 25.68 521 TRP A CA 1
ATOM 1892 C C . TRP A 1 247 ? -14.919 -32.406 8.806 1.00 27.71 521 TRP A C 1
ATOM 1893 O O . TRP A 1 247 ? -13.972 -32.572 8.020 1.00 28.02 521 TRP A O 1
ATOM 1904 N N . ASN A 1 248 ? -14.947 -32.881 10.049 1.00 29.19 522 ASN A N 1
ATOM 1905 C CA . ASN A 1 248 ? -13.913 -33.794 10.562 1.00 32.14 522 ASN A CA 1
ATOM 1906 C C . ASN A 1 248 ? -13.898 -35.096 9.753 1.00 32.38 522 ASN A C 1
ATOM 1907 O O . ASN A 1 248 ? -12.825 -35.684 9.599 1.00 34.05 522 ASN A O 1
ATOM 1912 N N . PHE A 1 249 ? -15.047 -35.475 9.174 1.00 32.20 523 PHE A N 1
ATOM 1913 C CA . PHE A 1 249 ? -15.256 -36.762 8.469 1.00 33.66 523 PHE A CA 1
ATOM 1914 C C . PHE A 1 249 ? -15.438 -36.663 6.953 1.00 32.72 523 PHE A C 1
ATOM 1915 O O . PHE A 1 249 ? -15.322 -37.678 6.244 1.00 33.30 523 PHE A O 1
ATOM 1923 N N . MET A 1 250 ? -15.782 -35.467 6.474 1.00 31.38 524 MET A N 1
ATOM 1924 C CA . MET A 1 250 ? -16.143 -35.233 5.072 1.00 30.05 524 MET A CA 1
ATOM 1925 C C . MET A 1 250 ? -15.624 -33.887 4.591 1.00 28.79 524 MET A C 1
ATOM 1926 O O . MET A 1 250 ? -15.610 -32.892 5.351 1.00 26.48 524 MET A O 1
ATOM 1931 N N . THR A 1 251 ? -15.210 -33.847 3.328 1.00 26.52 525 THR A N 1
ATOM 1932 C CA . THR A 1 251 ? -14.770 -32.598 2.722 1.00 25.65 525 THR A CA 1
ATOM 1933 C C . THR A 1 251 ? -15.991 -31.821 2.255 1.00 24.38 525 THR A C 1
ATOM 1934 O O . THR A 1 251 ? -17.095 -32.367 2.185 1.00 24.72 525 THR A O 1
ATOM 1938 N N . SER A 1 252 ? -15.769 -30.580 1.862 1.00 23.79 526 SER A N 1
ATOM 1939 C CA . SER A 1 252 ? -16.849 -29.757 1.305 1.00 23.35 526 SER A CA 1
ATOM 1940 C C . SER A 1 252 ? -17.467 -30.383 0.073 1.00 24.51 526 SER A C 1
ATOM 1941 O O . SER A 1 252 ? -18.684 -30.402 -0.075 1.00 24.55 526 SER A O 1
ATOM 1944 N N . GLU A 1 253 ? -16.612 -30.890 -0.809 1.00 25.65 527 GLU A N 1
ATOM 1945 C CA . GLU A 1 253 ? -17.060 -31.575 -2.022 1.00 26.96 527 GLU A CA 1
ATOM 1946 C C . GLU A 1 253 ? -17.951 -32.752 -1.720 1.00 25.93 527 GLU A C 1
ATOM 1947 O O . GLU A 1 253 ? -19.019 -32.906 -2.340 1.00 26.19 527 GLU A O 1
ATOM 1953 N N . GLN A 1 254 ? -17.505 -33.575 -0.779 1.00 25.88 528 GLN A N 1
ATOM 1954 C CA . GLN A 1 254 ? -18.205 -34.807 -0.393 1.00 26.64 528 GLN A CA 1
ATOM 1955 C C . GLN A 1 254 ? -19.575 -34.473 0.199 1.00 25.78 528 GLN A C 1
ATOM 1956 O O . GLN A 1 254 ? -20.564 -35.135 -0.089 1.00 25.78 528 GLN A O 1
ATOM 1962 N N . VAL A 1 255 ? -19.638 -33.407 0.999 1.00 24.71 529 VAL A N 1
ATOM 1963 C CA . VAL A 1 255 ? -20.931 -33.019 1.550 1.00 23.31 529 VAL A CA 1
ATOM 1964 C C . VAL A 1 255 ? -21.868 -32.499 0.449 1.00 23.22 529 VAL A C 1
ATOM 1965 O O . VAL A 1 255 ? -23.047 -32.836 0.436 1.00 24.09 529 VAL A O 1
ATOM 1969 N N . VAL A 1 256 ? -21.352 -31.667 -0.463 1.00 23.71 530 VAL A N 1
ATOM 1970 C CA . VAL A 1 256 ? -22.179 -31.136 -1.514 1.00 26.10 530 VAL A CA 1
ATOM 1971 C C . VAL A 1 256 ? -22.713 -32.291 -2.344 1.00 26.54 530 VAL A C 1
ATOM 1972 O O . VAL A 1 256 ? -23.902 -32.293 -2.690 1.00 27.17 530 VAL A O 1
ATOM 1976 N N . GLN A 1 257 ? -21.842 -33.260 -2.634 1.00 27.55 531 GLN A N 1
ATOM 1977 C CA . GLN A 1 257 ? -22.252 -34.431 -3.431 1.00 30.12 531 GLN A CA 1
ATOM 1978 C C . GLN A 1 257 ? -23.307 -35.259 -2.694 1.00 30.17 531 GLN A C 1
ATOM 1979 O O . GLN A 1 257 ? -24.290 -35.692 -3.314 1.00 30.97 531 GLN A O 1
ATOM 1985 N N . PHE A 1 258 ? -23.082 -35.495 -1.393 1.00 27.83 532 PHE A N 1
ATOM 1986 C CA . PHE A 1 258 ? -24.057 -36.179 -0.533 1.00 28.61 532 PHE A CA 1
ATOM 1987 C C . PHE A 1 258 ? -25.443 -35.504 -0.599 1.00 29.35 532 PHE A C 1
ATOM 1988 O O . PHE A 1 258 ? -26.466 -36.197 -0.733 1.00 29.47 532 PHE A O 1
ATOM 1996 N N . VAL A 1 259 ? -25.477 -34.164 -0.531 1.00 28.56 533 VAL A N 1
ATOM 1997 C CA . VAL A 1 259 ? -26.729 -33.418 -0.602 1.00 27.69 533 VAL A CA 1
ATOM 1998 C C . VAL A 1 259 ? -27.311 -33.506 -2.029 1.00 29.32 533 VAL A C 1
ATOM 1999 O O . VAL A 1 259 ? -28.535 -33.690 -2.199 1.00 30.09 533 VAL A O 1
ATOM 2003 N N . GLN A 1 260 ? -26.440 -33.349 -3.029 1.00 30.27 534 GLN A N 1
ATOM 2004 C CA A GLN A 1 260 ? -26.881 -33.502 -4.418 0.50 32.32 534 GLN A CA 1
ATOM 2005 C CA B GLN A 1 260 ? -26.802 -33.546 -4.451 0.50 32.50 534 GLN A CA 1
ATOM 2006 C C . GLN A 1 260 ? -27.529 -34.874 -4.724 1.00 32.59 534 GLN A C 1
ATOM 2007 O O . GLN A 1 260 ? -28.562 -34.887 -5.445 1.00 33.82 534 GLN A O 1
ATOM 2018 N N . GLU A 1 261 ? -26.952 -35.975 -4.187 1.00 33.30 535 GLU A N 1
ATOM 2019 C CA . GLU A 1 261 ? -27.382 -37.438 -4.312 1.00 33.78 535 GLU A CA 1
ATOM 2020 C C . GLU A 1 261 ? -28.836 -37.599 -3.701 1.00 34.69 535 GLU A C 1
ATOM 2021 O O . GLU A 1 261 ? -29.458 -38.656 -3.845 1.00 36.74 535 GLU A O 1
ATOM 2027 N N . ARG A 1 262 ? -29.397 -36.548 -3.068 1.00 33.43 536 ARG A N 1
ATOM 2028 C CA . ARG A 1 262 ? -30.647 -36.634 -2.273 1.00 33.59 536 ARG A CA 1
ATOM 2029 C C . ARG A 1 262 ? -31.704 -35.529 -2.452 1.00 34.22 536 ARG A C 1
ATOM 2030 O O . ARG A 1 262 ? -32.906 -35.768 -2.284 1.00 33.78 536 ARG A O 1
ATOM 2038 N N . ILE A 1 263 ? -31.251 -34.310 -2.749 1.00 35.10 537 ILE A N 1
ATOM 2039 C CA . ILE A 1 263 ? -32.082 -33.112 -2.647 1.00 36.27 537 ILE A CA 1
ATOM 2040 C C . ILE A 1 263 ? -33.297 -33.040 -3.570 1.00 38.37 537 ILE A C 1
ATOM 2041 O O . ILE A 1 263 ? -34.327 -32.492 -3.189 1.00 39.56 537 ILE A O 1
ATOM 2046 N N . ASN A 1 264 ? -33.232 -33.544 -4.781 1.00 39.91 538 ASN A N 1
ATOM 2047 C CA . ASN A 1 264 ? -34.500 -33.399 -5.499 1.00 42.29 538 ASN A CA 1
ATOM 2048 C C . ASN A 1 264 ? -35.333 -34.705 -5.606 1.00 42.98 538 ASN A C 1
ATOM 2049 O O . ASN A 1 264 ? -36.266 -34.797 -6.404 1.00 44.00 538 ASN A O 1
ATOM 2054 N N . LYS A 1 265 ? -34.996 -35.681 -4.750 1.00 43.44 539 LYS A N 1
ATOM 2055 C CA . LYS A 1 265 ? -35.747 -36.930 -4.624 1.00 43.91 539 LYS A CA 1
ATOM 2056 C C . LYS A 1 265 ? -37.139 -36.670 -4.058 1.00 43.67 539 LYS A C 1
ATOM 2057 O O . LYS A 1 265 ? -37.300 -35.870 -3.141 1.00 43.62 539 LYS A O 1
ATOM 2063 N N . PRO A 1 266 ? -38.162 -37.358 -4.606 1.00 43.83 540 PRO A N 1
ATOM 2064 C CA . PRO A 1 266 ? -39.538 -37.085 -4.195 1.00 43.63 540 PRO A CA 1
ATOM 2065 C C . PRO A 1 266 ? -39.727 -37.367 -2.719 1.00 43.18 540 PRO A C 1
ATOM 2066 O O . PRO A 1 266 ? -39.262 -38.392 -2.229 1.00 43.47 540 PRO A O 1
ATOM 2070 N N . GLY A 1 267 ? -40.364 -36.439 -2.007 1.00 43.23 541 GLY A N 1
ATOM 2071 C CA . GLY A 1 267 ? -40.624 -36.615 -0.576 1.00 42.62 541 GLY A CA 1
ATOM 2072 C C . GLY A 1 267 ? -39.432 -36.464 0.374 1.00 41.79 541 GLY A C 1
ATOM 2073 O O . GLY A 1 267 ? -39.590 -36.597 1.587 1.00 42.73 541 GLY A O 1
ATOM 2074 N N . MET A 1 268 ? -38.238 -36.205 -0.167 1.00 40.64 542 MET A N 1
ATOM 2075 C CA . MET A 1 268 ? -37.042 -36.009 0.664 1.00 39.04 542 MET A CA 1
ATOM 2076 C C . MET A 1 268 ? -37.076 -34.647 1.383 1.00 37.40 542 MET A C 1
ATOM 2077 O O . MET A 1 268 ? -36.994 -33.604 0.716 1.00 37.94 542 MET A O 1
ATOM 2082 N N . LYS A 1 269 ? -37.195 -34.642 2.714 1.00 34.89 543 LYS A N 1
ATOM 2083 C CA . LYS A 1 269 ? -37.108 -33.362 3.492 1.00 33.33 543 LYS A CA 1
ATOM 2084 C C . LYS A 1 269 ? -35.648 -32.923 3.665 1.00 30.50 543 LYS A C 1
ATOM 2085 O O . LYS A 1 269 ? -34.784 -33.762 3.860 1.00 30.28 543 LYS A O 1
ATOM 2091 N N . LEU A 1 270 ? -35.380 -31.617 3.629 1.00 29.07 544 LEU A N 1
ATOM 2092 C CA . LEU A 1 270 ? -34.003 -31.132 3.872 1.00 27.47 544 LEU A CA 1
ATOM 2093 C C . LEU A 1 270 ? -33.472 -31.617 5.235 1.00 27.56 544 LEU A C 1
ATOM 2094 O O . LEU A 1 270 ? -32.325 -32.038 5.337 1.00 26.56 544 LEU A O 1
ATOM 2099 N N . SER A 1 271 ? -34.312 -31.597 6.264 1.00 27.83 545 SER A N 1
ATOM 2100 C CA . SER A 1 271 ? -33.884 -32.074 7.599 1.00 28.36 545 SER A CA 1
ATOM 2101 C C . SER A 1 271 ? -33.474 -33.544 7.557 1.00 28.74 545 SER A C 1
ATOM 2102 O O . SER A 1 271 ? -32.551 -33.967 8.280 1.00 28.85 545 SER A O 1
ATOM 2105 N N . LYS A 1 272 ? -34.143 -34.336 6.711 1.00 28.67 546 LYS A N 1
ATOM 2106 C CA A LYS A 1 272 ? -33.819 -35.752 6.583 0.50 28.73 546 LYS A CA 1
ATOM 2107 C CA B LYS A 1 272 ? -33.820 -35.750 6.590 0.50 28.60 546 LYS A CA 1
ATOM 2108 C C . LYS A 1 272 ? -32.442 -35.988 5.969 1.00 27.86 546 LYS A C 1
ATOM 2109 O O . LYS A 1 272 ? -31.719 -36.906 6.384 1.00 28.40 546 LYS A O 1
ATOM 2120 N N . ILE A 1 273 ? -32.077 -35.156 4.996 1.00 27.67 547 ILE A N 1
ATOM 2121 C CA . ILE A 1 273 ? -30.732 -35.207 4.400 1.00 26.01 547 ILE A CA 1
ATOM 2122 C C . ILE A 1 273 ? -29.694 -34.983 5.534 1.00 26.23 547 ILE A C 1
ATOM 2123 O O . ILE A 1 273 ? -28.665 -35.675 5.595 1.00 25.44 547 ILE A O 1
ATOM 2128 N N . CYS A 1 274 ? -29.965 -33.999 6.410 1.00 23.93 548 CYS A N 1
ATOM 2129 C CA . CYS A 1 274 ? -29.080 -33.714 7.565 1.00 25.17 548 CYS A CA 1
ATOM 2130 C C . CYS A 1 274 ? -28.922 -34.977 8.438 1.00 26.30 548 CYS A C 1
ATOM 2131 O O . CYS A 1 274 ? -27.805 -35.373 8.819 1.00 25.63 548 CYS A O 1
ATOM 2134 N N . GLU A 1 275 ? -30.054 -35.624 8.733 1.00 27.65 549 GLU A N 1
ATOM 2135 C CA . GLU A 1 275 ? -30.042 -36.848 9.544 1.00 29.92 549 GLU A CA 1
ATOM 2136 C C . GLU A 1 275 ? -29.167 -37.926 8.891 1.00 30.52 549 GLU A C 1
ATOM 2137 O O . GLU A 1 275 ? -28.312 -38.530 9.546 1.00 31.64 549 GLU A O 1
ATOM 2143 N N . GLU A 1 276 ? -29.352 -38.134 7.589 1.00 31.16 550 GLU A N 1
ATOM 2144 C CA . GLU A 1 276 ? -28.607 -39.161 6.858 1.00 31.66 550 GLU A CA 1
ATOM 2145 C C . GLU A 1 276 ? -27.117 -38.840 6.780 1.00 32.10 550 GLU A C 1
ATOM 2146 O O . GLU A 1 276 ? -26.282 -39.743 6.871 1.00 32.64 550 GLU A O 1
ATOM 2152 N N . LEU A 1 277 ? -26.802 -37.559 6.591 1.00 32.09 551 LEU A N 1
ATOM 2153 C CA . LEU A 1 277 ? -25.430 -37.064 6.705 1.00 31.49 551 LEU A CA 1
ATOM 2154 C C . LEU A 1 277 ? -24.800 -37.463 8.041 1.00 31.28 551 LEU A C 1
ATOM 2155 O O . LEU A 1 277 ? -23.647 -37.891 8.085 1.00 31.80 551 LEU A O 1
ATOM 2160 N N . PHE A 1 278 ? -25.545 -37.280 9.124 1.00 31.15 552 PHE A N 1
ATOM 2161 C CA . PHE A 1 278 ? -25.033 -37.596 10.454 1.00 32.14 552 PHE A CA 1
ATOM 2162 C C . PHE A 1 278 ? -24.733 -39.107 10.528 1.00 33.20 552 PHE A C 1
ATOM 2163 O O . PHE A 1 278 ? -23.680 -39.489 11.040 1.00 34.47 552 PHE A O 1
ATOM 2171 N N . ASP A 1 279 ? -25.653 -39.939 10.020 1.00 35.34 553 ASP A N 1
ATOM 2172 C CA . ASP A 1 279 ? -25.541 -41.428 10.029 1.00 36.80 553 ASP A CA 1
ATOM 2173 C C . ASP A 1 279 ? -24.281 -41.895 9.302 1.00 37.81 553 ASP A C 1
ATOM 2174 O O . ASP A 1 279 ? -23.480 -42.709 9.816 1.00 37.16 553 ASP A O 1
ATOM 2179 N N . HIS A 1 280 ? -24.122 -41.373 8.092 1.00 38.49 554 HIS A N 1
ATOM 2180 C CA . HIS A 1 280 ? -22.962 -41.656 7.255 1.00 39.30 554 HIS A CA 1
ATOM 2181 C C . HIS A 1 280 ? -21.661 -41.249 7.955 1.00 39.60 554 HIS A C 1
ATOM 2182 O O . HIS A 1 280 ? -20.677 -42.005 7.944 1.00 41.11 554 HIS A O 1
ATOM 2189 N N . CYS A 1 281 ? -21.669 -40.078 8.586 1.00 39.39 555 CYS A N 1
ATOM 2190 C CA . CYS A 1 281 ? -20.527 -39.614 9.372 1.00 39.57 555 CYS A CA 1
ATOM 2191 C C . CYS A 1 281 ? -20.277 -40.419 10.659 1.00 41.14 555 CYS A C 1
ATOM 2192 O O . CYS A 1 281 ? -19.120 -40.609 11.027 1.00 42.18 555 CYS A O 1
ATOM 2195 N N . LEU A 1 282 ? -21.333 -40.899 11.323 1.00 42.38 556 LEU A N 1
ATOM 2196 C CA . LEU A 1 282 ? -21.184 -41.582 12.624 1.00 43.47 556 LEU A CA 1
ATOM 2197 C C . LEU A 1 282 ? -20.549 -42.957 12.474 1.00 44.36 556 LEU A C 1
ATOM 2198 O O . LEU A 1 282 ? -19.539 -43.250 13.119 1.00 45.14 556 LEU A O 1
ATOM 2200 N N . ASN A 1 295 ? -22.025 -34.052 19.279 1.00 33.44 569 ASN A N 1
ATOM 2201 C CA . ASN A 1 295 ? -23.043 -33.035 19.089 1.00 33.46 569 ASN A CA 1
ATOM 2202 C C . ASN A 1 295 ? -22.939 -32.536 17.645 1.00 32.93 569 ASN A C 1
ATOM 2203 O O . ASN A 1 295 ? -21.993 -31.818 17.333 1.00 32.52 569 ASN A O 1
ATOM 2208 N N . MET A 1 296 ? -23.853 -32.994 16.777 1.00 31.65 570 MET A N 1
ATOM 2209 C CA . MET A 1 296 ? -23.784 -32.733 15.336 1.00 32.77 570 MET A CA 1
ATOM 2210 C C . MET A 1 296 ? -24.906 -31.801 14.978 1.00 28.56 570 MET A C 1
ATOM 2211 O O . MET A 1 296 ? -26.045 -32.027 15.377 1.00 27.70 570 MET A O 1
ATOM 2216 N N . THR A 1 297 ? -24.566 -30.736 14.248 1.00 26.10 571 THR A N 1
ATOM 2217 C CA . THR A 1 297 ? -25.537 -29.742 13.855 1.00 24.41 571 THR A CA 1
ATOM 2218 C C . THR A 1 297 ? -25.310 -29.364 12.400 1.00 21.88 571 THR A C 1
ATOM 2219 O O . THR A 1 297 ? -24.183 -29.085 11.980 1.00 20.05 571 THR A O 1
ATOM 2223 N N . ALA A 1 298 ? -26.391 -29.346 11.629 1.00 21.38 572 ALA A N 1
ATOM 2224 C CA . ALA A 1 298 ? -26.323 -28.928 10.230 1.00 20.71 572 ALA A CA 1
ATOM 2225 C C . ALA A 1 298 ? -27.617 -28.263 9.806 1.00 20.56 572 ALA A C 1
ATOM 2226 O O . ALA A 1 298 ? -28.697 -28.583 10.326 1.00 20.41 572 ALA A O 1
ATOM 2228 N N . ILE A 1 299 ? -27.490 -27.301 8.899 1.00 20.12 573 ILE A N 1
ATOM 2229 C CA . ILE A 1 299 ? -28.622 -26.643 8.270 1.00 20.64 573 ILE A CA 1
ATOM 2230 C C . ILE A 1 299 ? -28.417 -26.692 6.772 1.00 21.66 573 ILE A C 1
ATOM 2231 O O . ILE A 1 299 ? -27.319 -26.403 6.290 1.00 22.15 573 ILE A O 1
ATOM 2236 N N . ILE A 1 300 ? -29.470 -27.048 6.012 1.00 21.01 574 ILE A N 1
ATOM 2237 C CA . ILE A 1 300 ? -29.425 -26.932 4.554 1.00 21.54 574 ILE A CA 1
ATOM 2238 C C . ILE A 1 300 ? -30.421 -25.891 4.096 1.00 21.45 574 ILE A C 1
ATOM 2239 O O . ILE A 1 300 ? -31.584 -25.926 4.526 1.00 22.21 574 ILE A O 1
ATOM 2244 N N . VAL A 1 301 ? -29.960 -24.930 3.295 1.00 21.64 575 VAL A N 1
ATOM 2245 C CA . VAL A 1 301 ? -30.853 -23.894 2.764 1.00 22.55 575 VAL A CA 1
ATOM 2246 C C . VAL A 1 301 ? -30.844 -24.045 1.258 1.00 23.01 575 VAL A C 1
ATOM 2247 O O . VAL A 1 301 ? -29.786 -23.912 0.609 1.00 22.61 575 VAL A O 1
ATOM 2251 N N . GLN A 1 302 ? -32.034 -24.327 0.714 1.00 23.29 576 GLN A N 1
ATOM 2252 C CA . GLN A 1 302 ? -32.197 -24.465 -0.726 1.00 24.14 576 GLN A CA 1
ATOM 2253 C C . GLN A 1 302 ? -32.808 -23.193 -1.269 1.00 24.22 576 GLN A C 1
ATOM 2254 O O . GLN A 1 302 ? -33.877 -22.758 -0.807 1.00 24.98 576 GLN A O 1
ATOM 2260 N N . PHE A 1 303 ? -32.090 -22.570 -2.188 1.00 23.87 577 PHE A N 1
ATOM 2261 C CA . PHE A 1 303 ? -32.492 -21.289 -2.788 1.00 26.40 577 PHE A CA 1
ATOM 2262 C C . PHE A 1 303 ? -33.499 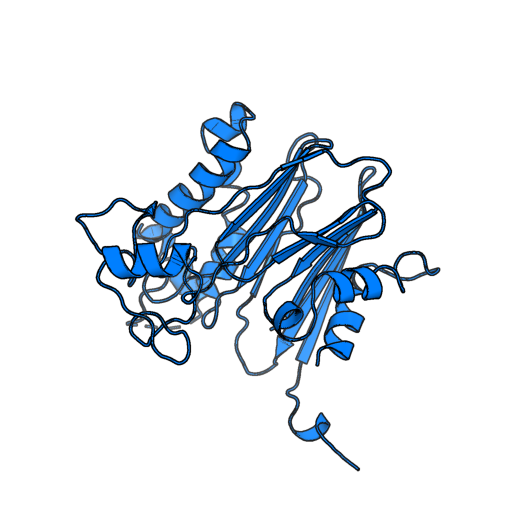-21.556 -3.905 1.00 27.25 577 PHE A C 1
ATOM 2263 O O . PHE A 1 303 ? -33.297 -22.443 -4.756 1.00 27.86 577 PHE A O 1
ATOM 2271 N N . LYS A 1 304 ? -34.603 -20.828 -3.885 1.00 28.27 578 LYS A N 1
ATOM 2272 C CA A LYS A 1 304 ? -35.576 -20.987 -4.951 0.50 28.92 578 LYS A CA 1
ATOM 2273 C CA B LYS A 1 304 ? -35.589 -20.958 -4.958 0.50 28.54 578 LYS A CA 1
ATOM 2274 C C . LYS A 1 304 ? -35.062 -20.259 -6.195 1.00 29.22 578 LYS A C 1
ATOM 2275 O O . LYS A 1 304 ? -34.530 -19.125 -6.123 1.00 29.15 578 LYS A O 1
#

Nearest PDB structures (foldseek):
  2i0o-assembly1_A  TM=1.003E+00  e=7.264E-64  Anopheles gambiae
  2p8e-assembly1_A  TM=9.010E-01  e=4.750E-29  Homo sapiens
  2p8e-assembly2_B  TM=8.936E-01  e=8.553E-29  Homo sapiens
  8ay7-assembly1_B  TM=7.481E-01  e=1.203E-20  Arabidopsis thaliana
  8aya-assembly1_B  TM=7.474E-01  e=4.655E-20  Arabidopsis thaliana

Radius of gyration: 18.52 Å; Cα contacts (8 Å, |Δi|>4): 679; chains: 1; bounding box: 44×61×52 Å

Solvent-accessible surface area: 14051 Å² total; per-residue (Å²): 159,121,67,95,184,123,104,88,87,119,46,92,78,101,43,56,64,78,81,64,159,128,6,29,3,1,4,0,22,24,69,11,165,191,114,76,57,30,4,11,57,13,30,53,20,138,8,54,125,136,8,7,2,0,0,0,0,0,7,48,44,35,13,16,0,0,47,11,0,27,94,66,2,7,79,52,1,90,99,17,81,0,18,66,150,132,71,6,68,104,0,2,90,46,1,1,50,24,3,10,60,22,1,87,102,146,169,16,32,108,64,0,115,124,44,53,101,194,74,93,4,0,75,90,10,2,0,1,0,0,1,0,0,12,39,34,102,37,0,11,0,0,0,0,1,35,0,45,0,0,0,0,71,97,47,141,29,50,95,0,0,33,43,8,95,1,87,46,105,106,4,84,86,28,0,90,178,9,70,11,153,26,36,191,94,9,89,0,78,40,29,48,62,6,0,16,0,0,0,6,22,40,45,28,144,54,209,100,45,61,61,66,80,9,28,0,1,2,52,3,51,39,61,90,19,80,8,31,146,104,7,62,0,0,0,0,0,0,20,15,0,22,113,139,11,77,21,65,83,0,1,92,15,0,63,134,49,11,120,115,135,82,44,133,15,6,101,0,0,46,48,0,0,89,122,7,88,46,21,1,0,0,0,0,47,20,197